Protein AF-A0A820I3C4-F1 (afdb_monomer)

Foldseek 3Di:
DPDDDDDDDPDPDPVSVVVVVLVPQDDFAEADPVNVVVLLVCLQPDDPRAKEKEWEAEPVPPPVPSQLSCQCVL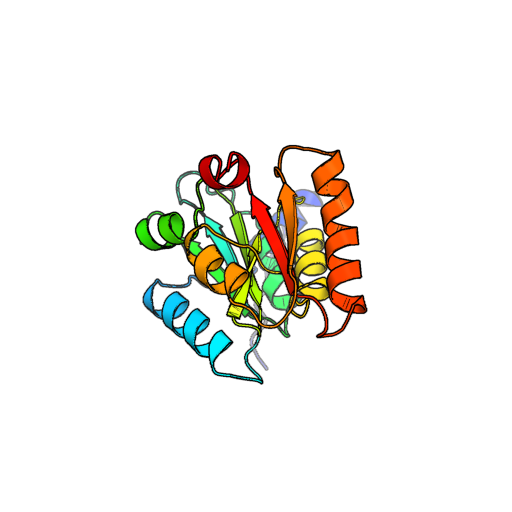CVSHHYHYYHCVVPVVVCVVVLPPDPRWIWIQASNSAIDTDLDDPGSVVVSVCCVLQSPFLEHEDDPVCVVVQVVDPAHEDEAEDASPDVVSVVCVVVLSVCSRPVPPRYGYYYYHCVRHVVVVVD

Secondary structure (DSSP, 8-state):
-PPPPP-------HHHHHHHHHHHSPPPEEPPHHHHHHHHHHHHH-TTPPPEEEEEE-GGG----GGGGGHHHH-TTSEEEEEETTT-HHHHHHTT--SSSEEEEE-TTS-EEEE-S---HHHHHHHHHHHTT---EE--GGGHHHHHH-SS-EEEEEE-TT-HHHHHHHHHHHHHHHHSGGGSEEEEEETTT-HHHHH-

Organism: NCBI:txid433720

InterPro domains:
  IPR013766 Thioredoxin domain [PF00085] (139-200)
  IPR013766 Thioredoxin domain [PS51352] (94-200)
  IPR017937 Thioredoxin, conserved site [PS00194] (155-173)
  IPR036249 Thioredoxin-like superfamily [SSF52833] (50-143)
  IPR036249 Thioredoxin-like superfamily [SSF52833] (134-200)
  IPR052460 Endoplasmic reticulum disulfide reductase [PTHR44340] (5-200)

Mean predicted aligned error: 5.5 Å

Structure (mmCIF, N/CA/C/O backbone):
data_AF-A0A820I3C4-F1
#
_entry.id   AF-A0A820I3C4-F1
#
loop_
_atom_site.group_PDB
_atom_site.id
_atom_site.type_symbol
_atom_site.label_atom_id
_atom_site.label_alt_id
_atom_site.label_comp_id
_atom_site.label_asym_id
_atom_site.label_entity_id
_atom_site.label_seq_id
_atom_site.pdbx_PDB_ins_code
_atom_site.Cartn_x
_atom_site.Cartn_y
_atom_site.Cartn_z
_atom_site.occupancy
_atom_site.B_iso_or_equiv
_atom_site.auth_seq_id
_atom_site.auth_comp_id
_atom_site.auth_asym_id
_atom_site.auth_atom_id
_atom_site.pdbx_PDB_model_num
ATOM 1 N N . PHE A 1 1 ? -20.992 -21.134 27.762 1.00 41.69 1 PHE A N 1
ATOM 2 C CA . PHE A 1 1 ? -21.556 -19.967 27.056 1.00 41.69 1 PHE A CA 1
ATOM 3 C C . PHE A 1 1 ? -20.740 -18.746 27.445 1.00 41.69 1 PHE A C 1
ATOM 5 O O . PHE A 1 1 ? -20.603 -18.534 28.647 1.00 41.69 1 PHE A O 1
ATOM 12 N N . PRO A 1 2 ? -20.133 -17.995 26.510 1.00 50.62 2 PRO A N 1
ATOM 13 C CA . PRO A 1 2 ? -19.520 -16.726 26.884 1.00 50.62 2 PRO A CA 1
ATOM 14 C C . PRO A 1 2 ? -20.626 -15.797 27.402 1.00 50.62 2 PRO A C 1
ATOM 16 O O . PRO A 1 2 ? -21.725 -15.783 26.845 1.00 50.62 2 PRO A O 1
ATOM 19 N N . ARG A 1 3 ? -20.369 -15.091 28.510 1.00 49.06 3 ARG A N 1
ATOM 20 C CA . ARG A 1 3 ? -21.279 -14.059 29.026 1.00 49.06 3 ARG A CA 1
ATOM 21 C C . ARG A 1 3 ? -21.390 -12.982 27.948 1.00 49.06 3 ARG A C 1
ATOM 23 O O . ARG A 1 3 ? -20.375 -12.419 27.559 1.00 49.06 3 ARG A O 1
ATOM 30 N N . GLY A 1 4 ? -22.591 -12.775 27.418 1.00 57.91 4 GLY A N 1
ATOM 31 C CA . GLY A 1 4 ? -22.850 -11.667 26.509 1.00 57.91 4 GLY A CA 1
ATOM 32 C C . GLY A 1 4 ? -22.934 -10.384 27.319 1.00 57.91 4 GLY A C 1
ATOM 33 O O . GLY A 1 4 ? -23.779 -10.285 28.208 1.00 57.91 4 GLY A O 1
ATOM 34 N N . ASP A 1 5 ? -22.060 -9.428 27.029 1.00 70.88 5 ASP A N 1
ATOM 35 C CA . ASP A 1 5 ? -22.156 -8.092 27.604 1.00 70.88 5 ASP A CA 1
ATOM 36 C C . ASP A 1 5 ? -23.342 -7.358 26.963 1.00 70.88 5 ASP A C 1
ATOM 38 O O . ASP A 1 5 ? -23.480 -7.302 25.739 1.00 70.88 5 ASP A O 1
ATOM 42 N N . SER A 1 6 ? -24.240 -6.826 27.793 1.00 71.69 6 SER A N 1
ATOM 43 C CA . SER A 1 6 ? -25.381 -6.031 27.339 1.00 71.69 6 SER A CA 1
ATOM 44 C C . SER A 1 6 ? -25.027 -4.549 27.366 1.00 71.69 6 SER A C 1
ATOM 46 O O . SER A 1 6 ? -24.688 -4.018 28.424 1.00 71.69 6 SER A O 1
ATOM 48 N N . TYR A 1 7 ? -25.175 -3.870 26.232 1.00 77.19 7 TYR A N 1
ATOM 49 C CA . TYR A 1 7 ? -24.976 -2.426 26.124 1.00 77.19 7 TYR A CA 1
ATOM 50 C C . TYR A 1 7 ? -26.314 -1.732 25.867 1.00 77.19 7 TYR A C 1
ATOM 52 O O . TYR A 1 7 ? -27.067 -2.131 24.980 1.00 77.19 7 TYR A O 1
ATOM 60 N N . SER A 1 8 ? -26.616 -0.701 26.657 1.00 77.38 8 SER A N 1
ATOM 61 C CA . SER A 1 8 ? -27.820 0.115 26.484 1.00 77.38 8 SER A CA 1
ATOM 62 C C . SER A 1 8 ? -27.521 1.287 25.555 1.00 77.38 8 SER A C 1
ATOM 64 O O . SER A 1 8 ? -26.614 2.073 25.828 1.00 77.38 8 SER A O 1
ATOM 66 N N . ILE A 1 9 ? -28.280 1.401 24.465 1.00 78.94 9 ILE A N 1
ATOM 67 C CA . ILE A 1 9 ? -28.200 2.511 23.514 1.00 78.94 9 ILE A CA 1
ATOM 68 C C . ILE A 1 9 ? -29.363 3.454 23.818 1.00 78.94 9 ILE A C 1
ATOM 70 O O . ILE A 1 9 ? -30.526 3.090 23.667 1.00 78.94 9 ILE A O 1
ATOM 74 N N . THR A 1 10 ? -29.051 4.661 24.279 1.00 82.38 10 THR A N 1
ATOM 75 C CA . THR A 1 10 ? -30.046 5.630 24.779 1.00 82.38 10 THR A CA 1
ATOM 76 C C . THR A 1 10 ? -30.526 6.625 23.723 1.00 82.38 10 THR A C 1
ATOM 78 O O . THR A 1 10 ? -31.415 7.430 23.991 1.00 82.38 10 THR A O 1
ATOM 81 N N . THR A 1 11 ? -29.948 6.581 22.524 1.00 84.50 11 THR A N 1
ATOM 82 C CA . THR A 1 11 ? -30.236 7.501 21.420 1.00 84.50 11 THR A CA 1
ATOM 83 C C . THR A 1 11 ? -31.036 6.821 20.313 1.00 84.50 11 THR A C 1
ATOM 85 O O . THR A 1 11 ? -30.847 5.642 20.023 1.00 84.50 11 THR A O 1
ATOM 88 N N . LEU A 1 12 ? -31.913 7.590 19.665 1.00 86.19 12 LEU A N 1
ATOM 89 C CA . LEU A 1 12 ? -32.655 7.184 18.466 1.00 86.19 12 LEU A CA 1
ATOM 90 C C . LEU A 1 12 ? -31.994 7.698 17.174 1.00 86.19 12 LEU A C 1
ATOM 92 O O . LEU A 1 12 ? -32.470 7.417 16.074 1.00 86.19 12 LEU A O 1
ATOM 96 N N . ASN A 1 13 ? -30.903 8.463 17.285 1.00 92.12 13 ASN A N 1
ATOM 97 C CA . ASN A 1 13 ? -30.178 8.983 16.134 1.00 92.12 13 ASN A CA 1
ATOM 98 C C . ASN A 1 13 ? -29.283 7.894 15.538 1.00 92.12 13 ASN A C 1
ATOM 100 O O . ASN A 1 13 ? -28.300 7.483 16.150 1.00 92.12 13 ASN A O 1
ATOM 104 N N . LEU A 1 14 ? -29.568 7.486 14.300 1.00 87.19 14 LEU A N 1
ATOM 105 C CA . LEU A 1 14 ? -28.831 6.429 13.606 1.00 87.19 14 LEU A CA 1
ATOM 106 C C . LEU A 1 14 ? -27.306 6.637 13.601 1.00 87.19 14 LEU A C 1
ATOM 108 O O . LEU A 1 14 ? -26.564 5.675 13.787 1.00 87.19 14 LEU A O 1
ATOM 112 N N . LYS A 1 15 ? -26.820 7.872 13.414 1.00 87.06 15 LYS A N 1
ATOM 113 C CA . LYS A 1 15 ? -25.373 8.150 13.411 1.00 87.06 15 LYS A CA 1
ATOM 114 C C . LYS A 1 15 ? -24.761 7.925 14.789 1.00 87.06 15 LYS A C 1
ATOM 116 O O . LYS A 1 15 ? -23.678 7.362 14.888 1.00 87.06 15 LYS A O 1
ATOM 121 N N . GLU A 1 16 ? -25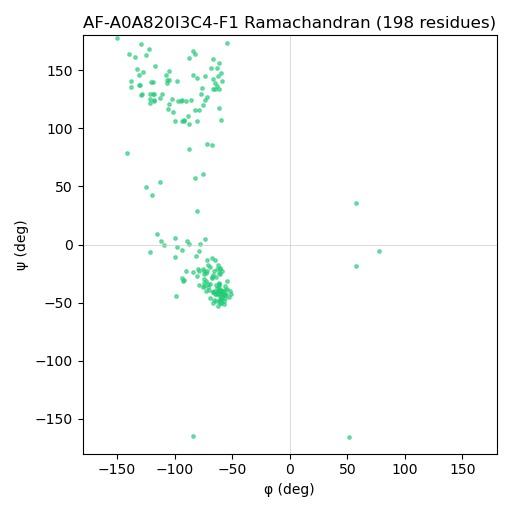.454 8.334 15.843 1.00 86.69 16 GLU A N 1
ATOM 122 C CA . GLU A 1 16 ? -24.983 8.153 17.216 1.00 86.69 16 GLU A CA 1
ATOM 123 C C . GLU A 1 16 ? -25.025 6.680 17.630 1.00 86.69 16 GLU A C 1
ATOM 125 O O . GLU A 1 16 ? -24.075 6.205 18.246 1.00 86.69 16 GLU A O 1
ATOM 130 N N . ILE A 1 17 ? -26.062 5.940 17.218 1.00 87.56 17 ILE A N 1
ATOM 131 C CA . ILE A 1 17 ? -26.155 4.483 17.402 1.00 87.56 17 ILE A CA 1
ATOM 132 C C . ILE A 1 17 ? -24.941 3.799 16.764 1.00 87.56 17 ILE A C 1
ATOM 134 O O . ILE A 1 17 ? -24.254 3.018 17.420 1.00 87.56 17 ILE A O 1
ATOM 138 N N . VAL A 1 18 ? -24.643 4.113 15.498 1.00 87.69 18 VAL A N 1
ATOM 139 C CA . VAL A 1 18 ? -23.497 3.534 14.783 1.00 87.69 18 VAL A CA 1
ATOM 140 C C . VAL A 1 18 ? -22.186 3.880 15.487 1.00 87.69 18 VAL A C 1
ATOM 142 O O . VAL A 1 18 ? -21.381 2.986 15.732 1.00 87.69 18 VAL A O 1
ATOM 145 N N . THR A 1 19 ? -21.979 5.139 15.873 1.00 86.88 19 THR A N 1
ATOM 146 C CA . THR A 1 19 ? -20.783 5.567 16.615 1.00 86.88 19 THR A CA 1
ATOM 147 C C . THR A 1 19 ? -20.630 4.814 17.936 1.00 86.88 19 THR A C 1
ATOM 149 O O . THR A 1 19 ? -19.539 4.328 18.233 1.00 86.88 19 THR A O 1
ATOM 152 N N . GLN A 1 20 ? -21.710 4.657 18.710 1.00 86.94 20 GLN A N 1
ATOM 153 C CA . GLN A 1 20 ? -21.686 3.895 19.960 1.00 86.94 20 GLN A CA 1
ATOM 154 C C . GLN A 1 20 ? -21.314 2.435 19.701 1.00 86.94 20 GLN A C 1
ATOM 156 O O . GLN A 1 20 ? -20.380 1.941 20.324 1.00 86.94 20 GLN A O 1
ATOM 161 N N . ILE A 1 21 ? -21.950 1.772 18.732 1.00 88.56 21 ILE A N 1
ATOM 162 C CA . ILE A 1 21 ? -21.647 0.374 18.390 1.00 88.56 21 ILE A CA 1
ATOM 163 C C . ILE A 1 21 ? -20.185 0.213 17.965 1.00 88.56 21 ILE A C 1
ATOM 165 O O . ILE A 1 21 ? -19.493 -0.676 18.455 1.00 88.56 21 ILE A O 1
ATOM 169 N N . LEU A 1 22 ? -19.685 1.077 17.081 1.00 87.44 22 LEU A N 1
ATOM 170 C CA . LEU A 1 22 ? -18.301 0.979 16.614 1.00 87.44 22 LEU A CA 1
ATOM 171 C C . LEU A 1 22 ? -17.288 1.282 17.721 1.00 87.44 22 LEU A C 1
ATOM 173 O O . LEU A 1 22 ? -16.196 0.717 17.720 1.00 87.44 22 LEU A O 1
ATOM 177 N N . SER A 1 23 ? -17.651 2.113 18.699 1.00 87.94 23 SER A N 1
ATOM 178 C CA . SER A 1 23 ? -16.803 2.371 19.866 1.00 87.94 23 SER A CA 1
ATOM 179 C C . SER A 1 23 ? -16.614 1.146 20.769 1.00 87.94 23 SER A C 1
ATOM 181 O O . SER A 1 23 ? -15.594 1.072 21.458 1.00 87.94 23 SER A O 1
ATOM 183 N N . LEU A 1 24 ? -17.542 0.179 20.719 1.00 89.25 24 LEU A N 1
ATOM 184 C CA . LEU A 1 24 ? -17.461 -1.091 21.451 1.00 89.25 24 LEU A CA 1
ATOM 185 C C . LEU A 1 24 ? -16.528 -2.104 20.785 1.00 89.25 24 LEU A C 1
ATOM 187 O O . LEU A 1 24 ? -16.036 -3.012 21.450 1.00 89.25 24 LEU A O 1
ATOM 191 N N . LEU A 1 25 ? -16.279 -1.968 19.479 1.00 88.31 25 LEU A N 1
ATOM 192 C CA . LEU A 1 25 ? -15.315 -2.823 18.797 1.00 88.31 25 LEU A CA 1
ATOM 193 C C . LEU A 1 25 ? -13.904 -2.533 19.326 1.00 88.31 25 LEU A C 1
ATOM 195 O O . LEU A 1 25 ? -13.582 -1.362 19.568 1.00 88.31 25 LEU A O 1
ATOM 199 N N . PRO A 1 26 ? -13.045 -3.557 19.477 1.00 89.69 26 PRO A N 1
ATOM 200 C CA . PRO A 1 26 ? -11.654 -3.334 19.840 1.00 89.69 26 PRO A CA 1
ATOM 201 C C . PRO A 1 26 ? -10.969 -2.454 18.789 1.00 89.69 26 PRO A C 1
ATOM 203 O O . PRO A 1 26 ? -11.300 -2.498 17.601 1.00 89.69 26 PRO A O 1
ATOM 206 N N . ASP A 1 27 ? -10.011 -1.637 19.228 1.00 88.75 27 ASP A N 1
ATOM 207 C CA . ASP A 1 27 ? -9.136 -0.940 18.286 1.00 88.75 27 ASP A CA 1
ATOM 208 C C . ASP A 1 27 ? -8.243 -1.956 17.558 1.00 88.75 27 ASP A C 1
ATOM 210 O O . ASP A 1 27 ? -8.038 -3.086 18.016 1.00 88.75 27 ASP A O 1
ATOM 214 N N . LEU A 1 28 ? -7.707 -1.549 16.414 1.00 90.62 28 LEU A N 1
ATOM 215 C CA . LEU A 1 28 ? -6.740 -2.354 15.683 1.00 90.62 28 LEU A CA 1
ATOM 216 C C . LEU A 1 28 ? -5.482 -2.555 16.540 1.00 90.62 28 LEU A C 1
ATOM 218 O O . LEU A 1 28 ? -5.052 -1.655 17.266 1.00 90.62 28 LEU A O 1
ATOM 222 N N . SER A 1 29 ? -4.870 -3.729 16.418 1.00 92.12 29 SER A N 1
ATOM 223 C CA . SER A 1 29 ? -3.679 -4.084 17.186 1.00 92.12 29 SER A CA 1
ATOM 224 C C . SER A 1 29 ? -2.512 -3.143 16.874 1.00 92.12 29 SER A C 1
ATOM 226 O O . SER A 1 29 ? -2.219 -2.844 15.714 1.00 92.12 29 SER A O 1
ATOM 228 N N . LEU A 1 30 ? -1.832 -2.673 17.922 1.00 93.88 30 LEU A N 1
ATOM 229 C CA . LEU A 1 30 ? -0.624 -1.872 17.767 1.00 93.88 30 LEU A CA 1
ATOM 230 C C . LEU A 1 30 ? 0.557 -2.788 17.420 1.00 93.88 30 LEU A C 1
ATOM 232 O O . LEU A 1 30 ? 0.806 -3.789 18.095 1.00 93.88 30 LEU A O 1
ATOM 236 N N . VAL A 1 31 ? 1.281 -2.439 16.365 1.00 95.12 31 VAL A N 1
ATOM 237 C CA . VAL A 1 31 ? 2.454 -3.157 15.870 1.00 95.12 31 VAL A CA 1
ATOM 238 C C . VAL A 1 31 ? 3.698 -2.393 16.308 1.00 95.12 31 VAL A C 1
ATOM 240 O O . VAL A 1 31 ? 3.824 -1.202 16.039 1.00 95.12 31 VAL A O 1
ATOM 243 N N . THR A 1 32 ? 4.615 -3.077 16.989 1.00 95.06 32 THR A N 1
ATOM 244 C CA . THR A 1 32 ? 5.919 -2.522 17.372 1.00 95.06 32 THR A CA 1
ATOM 245 C C . THR A 1 32 ? 6.914 -2.624 16.218 1.00 95.06 32 THR A C 1
ATOM 247 O O . THR A 1 32 ? 6.716 -3.392 15.277 1.00 95.06 32 THR A O 1
ATOM 250 N N . GLU A 1 33 ? 8.019 -1.885 16.295 1.00 94.12 33 GLU A N 1
ATOM 251 C CA . GLU A 1 33 ? 9.094 -1.949 15.298 1.00 94.12 33 GLU A CA 1
ATOM 252 C C . GLU A 1 33 ? 9.668 -3.363 15.122 1.00 94.12 33 GLU A C 1
ATOM 254 O O . GLU A 1 33 ? 9.738 -3.855 13.997 1.00 94.12 33 GLU A O 1
ATOM 259 N N . ASP A 1 34 ? 9.996 -4.050 16.220 1.00 93.31 34 ASP A N 1
ATOM 260 C CA . ASP A 1 34 ? 10.491 -5.435 16.186 1.00 93.31 34 ASP A CA 1
ATOM 261 C C . ASP A 1 34 ? 9.482 -6.381 15.513 1.00 93.31 34 ASP A C 1
ATOM 263 O O . ASP A 1 34 ? 9.844 -7.202 14.666 1.00 93.31 34 ASP A O 1
ATOM 267 N N . HIS A 1 35 ? 8.191 -6.225 15.822 1.00 93.00 35 HIS A N 1
ATOM 268 C CA . HIS A 1 35 ? 7.153 -7.034 15.195 1.00 93.00 35 HIS A CA 1
ATOM 269 C C . HIS A 1 35 ? 7.028 -6.726 13.697 1.00 93.00 35 HIS A C 1
ATOM 271 O O . HIS A 1 35 ? 6.920 -7.651 12.892 1.00 93.00 35 HIS A O 1
ATOM 277 N N . LEU A 1 36 ? 7.109 -5.454 13.299 1.00 92.12 36 LEU A N 1
ATOM 278 C CA . LEU A 1 36 ? 7.074 -5.057 11.894 1.00 92.12 36 LEU A CA 1
ATOM 279 C C . LEU A 1 36 ? 8.269 -5.616 11.108 1.00 92.12 36 LEU A C 1
ATOM 281 O O . LEU A 1 36 ? 8.099 -6.086 9.983 1.00 92.12 36 LEU A O 1
ATOM 285 N N . GLN A 1 37 ? 9.469 -5.601 11.686 1.00 90.06 37 GLN A N 1
ATOM 286 C CA . GLN A 1 37 ? 10.657 -6.185 11.060 1.00 90.06 37 GLN A CA 1
ATOM 287 C C . GLN A 1 37 ? 10.505 -7.701 10.887 1.00 90.06 37 GLN A C 1
ATOM 289 O O . GLN A 1 37 ? 10.687 -8.217 9.781 1.00 90.06 37 GLN A O 1
ATOM 294 N N . LYS A 1 38 ? 10.084 -8.412 11.942 1.00 89.38 38 LYS A N 1
ATOM 295 C CA . LYS A 1 38 ? 9.809 -9.860 11.891 1.00 89.38 38 LYS A CA 1
ATOM 296 C C . LYS A 1 38 ? 8.766 -10.207 10.835 1.00 89.38 38 LYS A C 1
ATOM 298 O O . LYS A 1 38 ? 8.956 -11.147 10.070 1.00 89.38 38 LYS A O 1
ATOM 303 N N . LEU A 1 39 ? 7.700 -9.419 10.753 1.00 88.38 39 LEU A N 1
ATOM 304 C CA . LEU A 1 39 ? 6.649 -9.544 9.750 1.00 88.38 39 LEU A CA 1
ATOM 305 C C . LEU A 1 39 ? 7.209 -9.394 8.334 1.00 88.38 39 LEU A C 1
ATOM 307 O O . LEU A 1 39 ? 6.957 -10.249 7.485 1.00 88.38 39 LEU A O 1
ATOM 311 N N . ARG A 1 40 ? 7.989 -8.338 8.068 1.00 86.50 40 ARG A N 1
ATOM 312 C CA . ARG A 1 40 ? 8.584 -8.101 6.742 1.00 86.50 40 ARG A CA 1
ATOM 313 C C . ARG A 1 40 ? 9.522 -9.234 6.330 1.00 86.50 40 ARG A C 1
ATOM 315 O O . ARG A 1 40 ? 9.508 -9.618 5.164 1.00 86.50 40 ARG A O 1
ATOM 322 N N . ASN A 1 41 ? 10.296 -9.779 7.265 1.00 86.12 41 ASN A N 1
ATOM 323 C CA . ASN A 1 41 ? 11.179 -10.918 7.005 1.00 86.12 41 ASN A CA 1
ATOM 324 C C . ASN A 1 41 ? 10.372 -12.197 6.747 1.00 86.12 41 ASN A C 1
ATOM 326 O O . ASN A 1 41 ? 10.581 -12.867 5.738 1.00 86.12 41 ASN A O 1
ATOM 330 N N . HIS A 1 42 ? 9.366 -12.474 7.580 1.00 86.81 42 HIS A N 1
ATOM 331 C CA . HIS A 1 42 ? 8.500 -13.640 7.419 1.00 86.81 42 HIS A CA 1
ATOM 332 C C . HIS A 1 42 ? 7.756 -13.638 6.075 1.00 86.81 42 HIS A C 1
ATOM 334 O O . HIS A 1 42 ? 7.668 -14.679 5.427 1.00 86.81 42 HIS A O 1
ATOM 340 N N . LEU A 1 43 ? 7.283 -12.474 5.611 1.00 85.06 43 LEU A N 1
ATOM 341 C CA . LEU A 1 43 ? 6.653 -12.344 4.293 1.00 85.06 43 LEU A CA 1
ATOM 342 C C . LEU A 1 43 ? 7.613 -12.641 3.133 1.00 85.06 43 LEU A C 1
ATOM 344 O O . LEU A 1 43 ? 7.154 -13.056 2.077 1.00 85.06 43 LEU A O 1
ATOM 348 N N . LYS A 1 44 ? 8.924 -12.433 3.292 1.00 82.06 44 LYS A N 1
ATOM 349 C CA . LYS A 1 44 ? 9.911 -12.751 2.247 1.00 82.06 44 LYS A CA 1
ATOM 350 C C . LYS A 1 44 ? 10.247 -14.240 2.195 1.00 82.06 44 LYS A C 1
ATOM 352 O O . LYS A 1 44 ? 10.499 -14.767 1.118 1.00 82.06 44 LYS A O 1
ATOM 357 N N . GLU A 1 45 ? 10.268 -14.901 3.346 1.00 83.88 45 GLU A N 1
ATOM 358 C CA . GLU A 1 45 ? 10.754 -16.281 3.476 1.00 83.88 45 GLU A CA 1
ATOM 359 C C . GLU A 1 45 ? 9.640 -17.322 3.354 1.00 83.88 45 GLU A C 1
ATOM 361 O O . GLU A 1 45 ? 9.865 -18.446 2.906 1.00 83.88 45 GLU A O 1
ATOM 366 N N . SER A 1 46 ? 8.420 -16.957 3.741 1.00 81.25 46 SER A N 1
ATOM 367 C CA . SER A 1 46 ? 7.323 -17.899 3.863 1.00 81.25 46 SER A CA 1
ATOM 368 C C . SER A 1 46 ? 6.320 -17.732 2.721 1.00 81.25 46 SER A C 1
ATOM 370 O O . SER A 1 46 ? 5.533 -16.785 2.646 1.00 81.25 46 SER A O 1
ATOM 372 N N . LEU A 1 47 ? 6.200 -18.792 1.916 1.00 73.06 47 LEU A N 1
ATOM 373 C CA . LEU A 1 47 ? 4.922 -19.185 1.302 1.00 73.06 47 LEU A CA 1
ATOM 374 C C . LEU A 1 47 ? 3.885 -19.342 2.452 1.00 73.06 47 LEU A C 1
ATOM 376 O O . LEU A 1 47 ? 4.266 -19.222 3.581 1.00 73.06 47 LEU A O 1
ATOM 380 N N . VAL A 1 48 ? 2.585 -19.564 2.345 1.00 82.31 48 VAL A N 1
ATOM 381 C CA . VAL A 1 48 ? 1.662 -19.549 3.529 1.00 82.31 48 VAL A CA 1
ATOM 382 C C . VAL A 1 48 ? 1.573 -18.276 4.417 1.00 82.31 48 VAL A C 1
ATOM 384 O O . VAL A 1 48 ? 0.551 -18.136 5.088 1.00 82.31 48 VAL A O 1
ATOM 387 N N . ALA A 1 49 ? 2.512 -17.318 4.416 1.00 87.56 49 ALA A N 1
ATOM 388 C CA . ALA A 1 49 ? 2.377 -16.096 5.215 1.00 87.56 49 ALA A CA 1
ATOM 389 C C . ALA A 1 49 ? 1.190 -15.247 4.739 1.00 87.56 49 ALA A C 1
ATOM 391 O O . ALA A 1 49 ?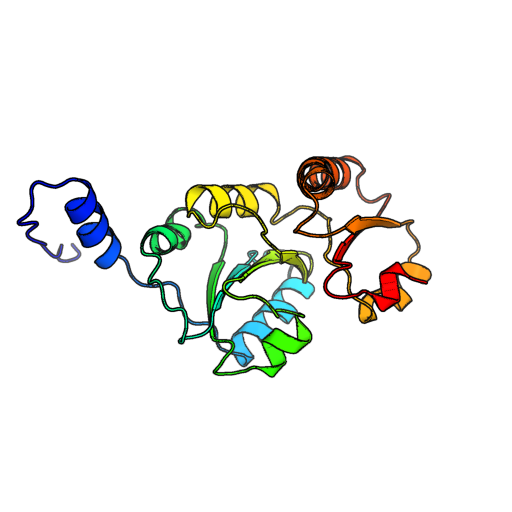 1.008 -15.005 3.539 1.00 87.56 49 ALA A O 1
ATOM 392 N N . LYS A 1 50 ? 0.382 -14.783 5.697 1.00 92.38 50 LYS A N 1
ATOM 393 C CA . LYS A 1 50 ? -0.757 -13.898 5.435 1.00 92.38 50 LYS A CA 1
ATOM 394 C C . LYS A 1 50 ? -0.270 -12.466 5.165 1.00 92.38 50 LYS A C 1
ATOM 396 O O . LYS A 1 50 ? 0.556 -11.971 5.934 1.00 92.38 50 LYS A O 1
ATOM 401 N N . PRO A 1 51 ? -0.789 -11.778 4.131 1.00 95.50 51 PRO A N 1
ATOM 402 C CA . PRO A 1 51 ? -0.506 -10.362 3.905 1.00 95.50 51 PRO A CA 1
ATOM 403 C C . PRO A 1 51 ? -0.987 -9.493 5.073 1.00 95.50 51 PRO A C 1
ATOM 405 O O . PRO A 1 51 ? -1.903 -9.871 5.809 1.00 95.50 51 PRO A O 1
ATOM 408 N N . TRP A 1 52 ? -0.383 -8.317 5.218 1.00 96.69 52 TRP A N 1
ATOM 409 C CA . TRP A 1 52 ? -0.672 -7.378 6.297 1.00 96.69 52 TRP A CA 1
ATOM 410 C C . TRP A 1 52 ? -1.121 -6.029 5.756 1.00 96.69 52 TRP A C 1
ATOM 412 O O . TRP A 1 52 ? -0.429 -5.420 4.945 1.00 96.69 52 TRP A O 1
ATOM 422 N N . LEU A 1 53 ? -2.242 -5.528 6.260 1.00 97.81 53 LEU A N 1
ATOM 423 C CA . LEU A 1 53 ? -2.607 -4.124 6.148 1.00 97.81 53 LEU A CA 1
ATOM 424 C C . LEU A 1 53 ? -2.149 -3.399 7.414 1.00 97.81 53 LEU A C 1
ATOM 426 O O . LEU A 1 53 ? -2.561 -3.762 8.517 1.00 97.81 53 LEU A O 1
ATOM 430 N N . ILE A 1 54 ? -1.336 -2.357 7.255 1.00 97.25 54 ILE A N 1
ATOM 431 C CA . ILE A 1 54 ? -0.889 -1.526 8.374 1.00 97.25 54 ILE A CA 1
ATOM 432 C C . ILE A 1 54 ? -1.310 -0.082 8.148 1.00 97.25 54 ILE A C 1
ATOM 434 O O . ILE A 1 54 ? -0.998 0.522 7.122 1.00 97.25 54 ILE A O 1
ATOM 438 N N . HIS A 1 55 ? -2.016 0.456 9.136 1.00 96.00 55 HIS A N 1
ATOM 439 C CA . HIS A 1 55 ? -2.373 1.863 9.231 1.00 96.00 55 HIS A CA 1
ATOM 440 C C . HIS A 1 55 ? -1.299 2.613 10.031 1.00 96.00 55 HIS A C 1
ATOM 442 O O . HIS A 1 55 ? -1.194 2.465 11.250 1.00 96.00 55 HIS A O 1
ATOM 448 N N . PHE A 1 56 ? -0.490 3.401 9.334 1.00 95.31 56 PHE A N 1
ATOM 449 C CA . PHE A 1 56 ? 0.528 4.276 9.904 1.00 95.31 56 PHE A CA 1
ATOM 450 C C . PHE A 1 56 ? -0.100 5.612 10.288 1.00 95.31 56 PHE A C 1
ATOM 452 O O . PHE A 1 56 ? -0.711 6.279 9.448 1.00 95.31 56 PHE A O 1
ATOM 459 N N . PHE A 1 57 ? 0.050 5.999 11.549 1.00 92.50 57 PHE A N 1
ATOM 460 C CA . PHE A 1 57 ? -0.564 7.198 12.109 1.00 92.50 57 PHE A CA 1
ATOM 461 C C . PHE A 1 57 ? 0.403 7.935 13.040 1.00 92.50 57 PHE A C 1
ATOM 463 O O . PHE A 1 57 ? 1.385 7.361 13.506 1.00 92.50 57 PHE A O 1
ATOM 470 N N . ASP A 1 58 ? 0.064 9.190 13.337 1.00 89.94 58 ASP A N 1
ATOM 471 C CA . ASP A 1 58 ? 0.706 9.999 14.373 1.00 89.94 58 ASP A CA 1
ATOM 472 C C . ASP A 1 58 ? -0.373 10.359 15.406 1.00 89.94 58 ASP A C 1
ATOM 474 O O . ASP A 1 58 ? -1.509 10.682 15.042 1.00 89.94 58 ASP A O 1
ATOM 478 N N . GLN A 1 59 ? -0.044 10.329 16.700 1.00 76.62 59 GLN A N 1
ATOM 479 C CA . GLN A 1 59 ? -1.018 10.591 17.775 1.00 76.62 59 GLN A CA 1
ATOM 480 C C . GLN A 1 59 ? -1.629 12.007 17.738 1.00 76.62 59 GLN A C 1
ATOM 482 O O . GLN A 1 59 ? -2.681 12.244 18.328 1.00 76.62 59 GLN A O 1
ATOM 487 N N . THR A 1 60 ? -0.999 12.943 17.025 1.00 71.69 60 THR A N 1
ATOM 488 C CA . THR A 1 60 ? -1.447 14.337 16.885 1.00 71.69 60 THR A CA 1
ATOM 489 C C . THR A 1 60 ? -2.684 14.495 16.005 1.00 71.69 60 THR A C 1
ATOM 491 O O . THR A 1 60 ? -3.406 15.476 16.156 1.00 71.69 60 THR A O 1
ATOM 494 N N . ASN A 1 61 ? -2.956 13.533 15.116 1.00 59.09 61 ASN A N 1
ATOM 495 C CA . ASN A 1 61 ? -4.062 13.577 14.156 1.00 59.09 61 ASN A CA 1
ATOM 496 C C . ASN A 1 61 ? -5.032 12.403 14.377 1.00 59.09 61 ASN A C 1
ATOM 498 O O . ASN A 1 61 ? -5.459 11.723 13.447 1.00 59.09 61 ASN A O 1
ATOM 502 N N . SER A 1 62 ? -5.320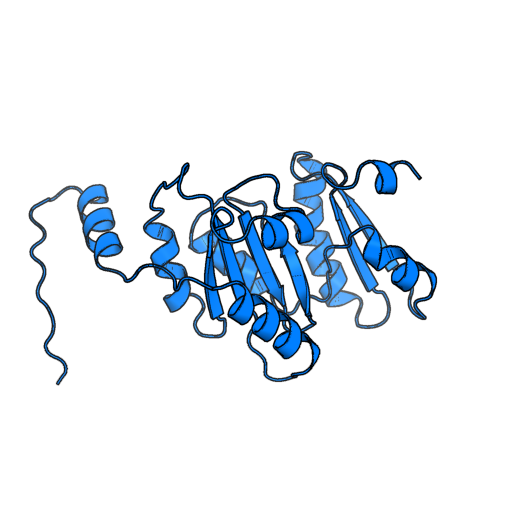 12.131 15.655 1.00 52.97 62 SER A N 1
ATOM 503 C CA . SER A 1 62 ? -6.164 11.034 16.129 1.00 52.97 62 SER A CA 1
ATOM 504 C C . SER A 1 62 ? -7.655 11.315 15.899 1.00 52.97 62 SER A C 1
ATOM 506 O O . SER A 1 62 ? -8.452 11.291 1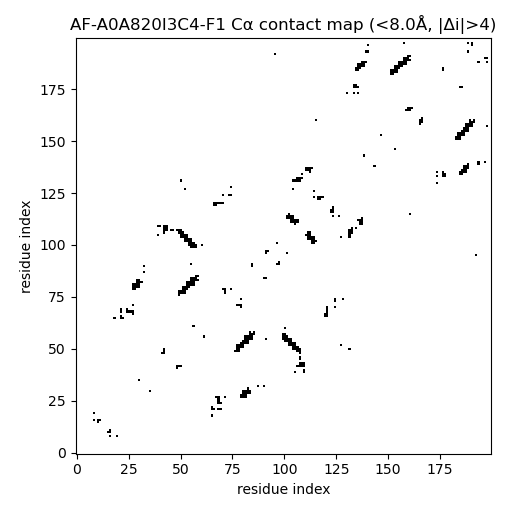6.845 1.00 52.97 62 SER A O 1
ATOM 508 N N . GLU A 1 63 ? -8.083 11.499 14.651 1.00 58.66 63 GLU A N 1
ATOM 509 C CA . GLU A 1 63 ? -9.438 11.057 14.333 1.00 58.66 63 GLU A CA 1
ATOM 510 C C . GLU A 1 63 ? -9.473 9.552 14.614 1.00 58.66 63 GLU A C 1
ATOM 512 O O . GLU A 1 63 ? -8.826 8.741 13.950 1.00 58.66 63 GLU A O 1
ATOM 517 N N . LYS A 1 64 ? -10.156 9.176 15.702 1.00 64.31 64 LYS A N 1
ATOM 518 C CA . LYS A 1 64 ? -10.478 7.780 15.984 1.00 64.31 64 LYS A CA 1
ATOM 519 C C . LYS A 1 64 ? -11.474 7.368 14.918 1.00 64.31 64 LYS A C 1
ATOM 521 O O . LYS A 1 64 ? -12.678 7.480 15.133 1.00 64.31 64 LYS A O 1
ATOM 526 N N . ASP A 1 65 ? -10.973 6.945 13.768 1.00 76.25 65 ASP A N 1
ATOM 527 C CA . ASP A 1 65 ? -11.820 6.449 12.702 1.00 76.25 65 ASP A CA 1
ATOM 528 C C . ASP A 1 65 ? -12.371 5.081 13.122 1.00 76.25 65 ASP A C 1
ATOM 530 O O . ASP A 1 65 ? -11.788 4.016 12.901 1.00 76.25 65 ASP A O 1
ATOM 534 N N . LEU A 1 66 ? -13.487 5.146 13.848 1.00 88.81 66 LEU A N 1
ATOM 535 C CA . LEU A 1 66 ? -14.208 4.003 14.384 1.00 88.81 66 LEU A CA 1
ATOM 536 C C . LEU A 1 66 ? -14.656 3.053 13.266 1.00 88.81 66 LEU A C 1
ATOM 538 O O . LEU A 1 66 ? -14.853 1.867 13.529 1.00 88.81 66 LEU A O 1
ATOM 542 N N . ASP A 1 67 ? -14.787 3.540 12.027 1.00 91.31 67 ASP A N 1
ATOM 543 C CA . ASP A 1 67 ? -15.118 2.708 10.874 1.00 91.31 67 ASP A CA 1
ATOM 544 C C . ASP A 1 67 ? -14.018 1.673 10.602 1.00 91.31 67 ASP A C 1
ATOM 546 O O . ASP A 1 67 ? -14.317 0.508 10.333 1.00 91.31 67 ASP A O 1
ATOM 550 N N . LEU A 1 68 ? -12.745 2.044 10.782 1.00 92.69 68 LEU A N 1
ATOM 551 C CA . LEU A 1 68 ? -11.599 1.154 10.555 1.00 92.69 68 LEU A CA 1
ATOM 552 C C . LEU A 1 68 ? -11.577 -0.055 11.492 1.00 92.69 68 LEU A C 1
ATOM 554 O O . LEU A 1 68 ? -10.985 -1.077 11.147 1.00 92.69 68 LEU A O 1
ATOM 558 N N . ARG A 1 69 ? -12.260 0.000 12.642 1.00 93.19 69 ARG A N 1
ATOM 559 C CA . ARG A 1 69 ? -12.373 -1.141 13.570 1.00 93.19 69 ARG A CA 1
ATOM 560 C C . ARG A 1 69 ? -13.129 -2.331 12.974 1.00 93.19 69 ARG A C 1
ATOM 562 O O . ARG A 1 69 ? -13.054 -3.432 13.509 1.00 93.19 69 ARG A O 1
ATOM 569 N N . LYS A 1 70 ? -13.819 -2.140 11.845 1.00 94.56 70 LYS A N 1
ATOM 570 C CA . LYS A 1 70 ? -14.438 -3.219 11.059 1.00 94.56 70 LYS A CA 1
ATOM 571 C C . LYS A 1 70 ? -13.418 -4.035 10.261 1.00 94.56 70 LYS A C 1
ATOM 573 O O . LYS A 1 70 ? -13.691 -5.179 9.917 1.00 94.56 70 LYS A O 1
ATOM 578 N N . LEU A 1 71 ? -12.242 -3.481 9.955 1.00 96.38 71 LEU A N 1
ATOM 579 C CA . LEU A 1 71 ? -11.274 -4.122 9.059 1.00 96.38 71 LEU A CA 1
ATOM 580 C C . LEU A 1 71 ? -10.868 -5.545 9.485 1.00 96.38 71 LEU A C 1
ATOM 582 O O . LEU A 1 71 ? -10.848 -6.406 8.608 1.00 96.38 71 LEU A O 1
ATOM 586 N N . PRO A 1 72 ? -10.607 -5.859 10.773 1.00 95.81 72 PRO A N 1
ATOM 587 C CA . PRO A 1 72 ? -10.232 -7.213 11.177 1.00 95.81 72 PRO A CA 1
ATOM 588 C C . PRO A 1 72 ? -11.313 -8.261 10.889 1.00 95.81 72 PRO A C 1
ATOM 590 O O . PRO A 1 72 ? -10.982 -9.391 10.541 1.00 95.81 72 PRO A O 1
ATOM 593 N N . SER A 1 73 ? -12.600 -7.904 10.993 1.00 94.69 73 SER A N 1
ATOM 594 C CA . SER A 1 73 ? -13.698 -8.828 10.674 1.00 94.69 73 SER A CA 1
ATOM 595 C C . SER A 1 73 ? -13.967 -8.928 9.172 1.00 94.69 73 SER A C 1
ATOM 597 O O . SER A 1 73 ? -14.423 -9.965 8.700 1.00 94.69 73 SER A O 1
ATOM 599 N N . MET A 1 74 ? -13.657 -7.881 8.406 1.00 96.81 74 MET A N 1
ATOM 600 C CA . MET A 1 74 ? -13.778 -7.873 6.943 1.00 96.81 74 MET A CA 1
ATOM 601 C C . MET A 1 74 ? -12.605 -8.568 6.234 1.00 96.81 74 MET A C 1
ATOM 603 O O . MET A 1 74 ? -12.730 -8.945 5.069 1.00 96.81 74 MET A O 1
ATOM 607 N N . LEU A 1 75 ? -11.461 -8.701 6.909 1.00 96.81 75 LEU A N 1
ATOM 608 C CA . LEU A 1 75 ? -10.194 -9.179 6.353 1.00 96.81 75 LEU A CA 1
ATOM 609 C C . LEU A 1 75 ? -9.632 -10.372 7.147 1.00 96.81 75 LEU A C 1
ATOM 611 O O . LEU A 1 75 ? -8.456 -10.390 7.485 1.00 96.81 75 LEU A O 1
ATOM 615 N N . THR A 1 76 ? -10.446 -11.395 7.418 1.00 95.19 76 THR A N 1
ATOM 616 C CA . THR A 1 76 ? -10.073 -12.571 8.242 1.00 95.19 76 THR A CA 1
ATOM 617 C C . THR A 1 76 ? -8.889 -13.394 7.703 1.00 95.19 76 THR A C 1
ATOM 619 O O . THR A 1 76 ? -8.177 -14.070 8.455 1.00 95.19 76 THR A O 1
ATOM 622 N N . ASP A 1 77 ? -8.650 -13.333 6.393 1.00 94.00 77 ASP A N 1
ATOM 623 C CA . ASP A 1 77 ? -7.522 -13.998 5.726 1.00 94.00 77 ASP A CA 1
ATOM 624 C C . ASP A 1 77 ? -6.242 -13.155 5.703 1.00 94.00 77 ASP A C 1
ATOM 626 O O . ASP A 1 77 ? -5.199 -13.605 5.224 1.00 94.00 77 ASP A O 1
ATOM 630 N N . TYR A 1 78 ? -6.300 -11.956 6.274 1.00 95.44 78 TYR A N 1
ATOM 631 C CA . TYR A 1 78 ? -5.204 -11.007 6.353 1.00 95.44 78 TYR A CA 1
ATOM 632 C C . TYR A 1 78 ? -4.961 -10.624 7.805 1.00 95.44 78 TYR A C 1
ATOM 634 O O . TYR A 1 78 ? -5.796 -10.819 8.685 1.00 95.44 78 TYR A O 1
ATOM 642 N N . ASN A 1 79 ? -3.796 -10.052 8.053 1.00 95.25 79 ASN A N 1
ATOM 643 C CA . ASN A 1 79 ? -3.523 -9.412 9.324 1.00 95.25 79 ASN A CA 1
ATOM 644 C C . ASN A 1 79 ? -3.750 -7.907 9.178 1.00 95.25 79 ASN A C 1
ATOM 646 O O . ASN A 1 79 ? -3.419 -7.312 8.151 1.00 95.25 79 ASN A O 1
ATOM 650 N N . VAL A 1 80 ? -4.321 -7.290 10.206 1.00 96.38 80 VAL A N 1
ATOM 651 C CA . VAL A 1 80 ? -4.598 -5.854 10.231 1.00 96.38 80 VAL A CA 1
ATOM 652 C C . VAL A 1 80 ? -4.016 -5.284 11.511 1.00 96.38 80 VAL A C 1
ATOM 654 O O . VAL A 1 80 ? -4.280 -5.810 12.591 1.00 96.38 80 VAL A O 1
ATOM 657 N N . GLY A 1 81 ? -3.241 -4.214 11.388 1.00 95.50 81 GLY A N 1
ATOM 658 C CA . GLY A 1 81 ? -2.637 -3.542 12.529 1.00 95.50 81 GLY A CA 1
ATOM 659 C C . GLY A 1 81 ? -2.440 -2.054 12.294 1.00 95.50 81 GLY A C 1
ATOM 660 O O . GLY A 1 81 ? -2.729 -1.514 11.222 1.00 95.50 81 GLY A O 1
ATOM 661 N N . ARG A 1 82 ? -1.936 -1.382 13.321 1.00 94.38 82 ARG A N 1
ATOM 662 C CA . ARG A 1 82 ? -1.579 0.033 13.290 1.00 94.38 82 ARG A CA 1
ATOM 663 C C . ARG A 1 82 ? -0.159 0.232 13.770 1.00 94.38 82 ARG A C 1
ATOM 665 O O . ARG A 1 82 ? 0.290 -0.486 14.655 1.00 94.38 82 ARG A O 1
ATOM 672 N N . PHE A 1 83 ? 0.508 1.240 13.236 1.00 95.44 83 PHE A N 1
ATOM 673 C CA . PHE A 1 83 ? 1.863 1.598 13.624 1.00 95.44 83 PHE A CA 1
ATOM 674 C C . PHE A 1 83 ? 1.933 3.087 13.948 1.00 95.44 83 PHE A C 1
ATOM 676 O O . PHE A 1 83 ? 1.486 3.913 13.151 1.00 95.44 83 PHE A O 1
ATOM 683 N N . ASP A 1 84 ? 2.477 3.416 15.116 1.00 93.94 84 ASP A N 1
ATOM 684 C CA . ASP A 1 84 ? 2.675 4.798 15.543 1.00 93.94 84 ASP A CA 1
ATOM 685 C C . ASP A 1 84 ? 4.038 5.297 15.056 1.00 93.94 84 ASP A C 1
ATOM 687 O O . ASP A 1 84 ? 5.093 4.862 15.523 1.00 93.94 84 ASP A O 1
ATOM 691 N N . CYS A 1 85 ? 4.035 6.221 14.101 1.00 94.50 85 CYS A N 1
ATOM 692 C CA . CYS A 1 85 ? 5.282 6.776 13.587 1.00 94.50 85 CYS A CA 1
ATOM 693 C C . CYS A 1 85 ? 5.986 7.688 14.598 1.00 94.50 85 CYS A C 1
ATOM 695 O O . CYS A 1 85 ? 7.177 7.938 14.431 1.00 94.50 85 CYS A O 1
ATOM 697 N N . LEU A 1 86 ? 5.306 8.183 15.641 1.00 93.19 86 LEU A N 1
ATOM 698 C CA . LEU A 1 86 ? 5.965 8.971 16.686 1.00 93.19 86 LEU A CA 1
ATOM 699 C C . LEU A 1 86 ? 6.812 8.094 17.613 1.00 93.19 86 LEU A C 1
ATOM 701 O O . LEU A 1 86 ? 7.826 8.570 18.119 1.00 93.19 86 LEU A O 1
ATOM 705 N N . SER A 1 87 ? 6.443 6.823 17.812 1.00 93.62 87 SER A N 1
ATOM 706 C CA . SER A 1 87 ? 7.232 5.911 18.650 1.00 93.62 87 SER A CA 1
ATOM 707 C C . SER A 1 87 ? 8.516 5.435 17.969 1.00 93.62 87 SER A C 1
ATOM 709 O O . SER A 1 87 ? 9.520 5.244 18.647 1.00 93.62 87 SER A O 1
ATOM 711 N N . SER A 1 88 ? 8.496 5.281 16.640 1.00 94.69 88 SER A N 1
ATOM 712 C CA . SER A 1 88 ? 9.651 4.853 15.834 1.00 94.69 88 SER A CA 1
ATOM 713 C C . SER A 1 88 ? 9.703 5.613 14.496 1.00 94.69 88 SER A C 1
ATOM 715 O O . SER A 1 88 ? 9.337 5.058 13.455 1.00 94.69 88 SER A O 1
ATOM 717 N N . PRO A 1 89 ? 10.176 6.876 14.476 1.00 94.12 89 PRO A N 1
ATOM 718 C CA . PRO A 1 89 ? 10.149 7.719 13.273 1.00 94.12 89 PRO A CA 1
ATOM 719 C C . PRO A 1 89 ? 10.958 7.162 12.100 1.00 94.12 89 PRO A C 1
ATOM 721 O O . PRO A 1 89 ? 10.548 7.293 10.948 1.00 94.12 89 PRO A O 1
ATOM 724 N N . ASN A 1 90 ? 12.082 6.502 12.391 1.00 95.12 90 ASN A N 1
ATOM 725 C CA . ASN A 1 90 ? 12.976 5.953 11.370 1.00 95.12 90 ASN A CA 1
ATOM 726 C C . ASN A 1 90 ? 12.275 4.909 10.499 1.00 95.12 90 ASN A C 1
ATOM 728 O O . ASN A 1 90 ? 12.396 4.963 9.284 1.00 95.12 90 ASN A O 1
ATOM 732 N N . VAL A 1 91 ? 11.444 4.048 11.092 1.00 94.31 91 VAL A N 1
ATOM 733 C CA . VAL A 1 91 ? 10.655 3.055 10.348 1.00 94.31 91 VAL A CA 1
ATOM 734 C C . VAL A 1 91 ? 9.782 3.718 9.282 1.00 94.31 91 VAL A C 1
ATOM 736 O O . VAL A 1 91 ? 9.695 3.234 8.155 1.00 94.31 91 VAL A O 1
ATOM 739 N N . CYS A 1 92 ? 9.132 4.828 9.630 1.00 94.94 92 CYS A N 1
ATOM 740 C CA . CYS A 1 92 ? 8.268 5.552 8.706 1.00 94.94 92 CYS A CA 1
ATOM 741 C C . CYS A 1 92 ? 9.072 6.342 7.668 1.00 94.94 92 CYS A C 1
ATOM 743 O O . CYS A 1 92 ? 8.664 6.392 6.511 1.00 94.94 92 CYS A O 1
ATOM 745 N N . ASN A 1 93 ? 10.224 6.901 8.046 1.00 94.75 93 ASN A N 1
ATOM 746 C CA . ASN A 1 93 ? 11.132 7.579 7.117 1.00 94.75 93 ASN A CA 1
ATOM 747 C C . ASN A 1 93 ? 11.719 6.609 6.079 1.00 94.75 93 ASN A C 1
ATOM 749 O O . ASN A 1 93 ? 11.727 6.929 4.894 1.00 94.75 93 ASN A O 1
ATOM 753 N N . ASP A 1 94 ? 12.128 5.412 6.502 1.00 93.31 94 ASP A N 1
ATOM 754 C CA . ASP A 1 94 ? 12.676 4.363 5.630 1.00 93.31 94 ASP A CA 1
ATOM 755 C C . ASP A 1 94 ? 11.624 3.802 4.663 1.00 93.31 94 ASP A C 1
ATOM 757 O O . ASP A 1 94 ? 11.946 3.311 3.582 1.00 93.31 94 ASP A O 1
ATOM 761 N N . LEU A 1 95 ? 10.348 3.872 5.048 1.00 93.50 95 LEU A N 1
ATOM 762 C CA . LEU A 1 95 ? 9.204 3.564 4.189 1.00 93.50 95 LEU A CA 1
ATOM 763 C C . LEU A 1 95 ? 8.701 4.788 3.409 1.00 93.50 95 LEU A C 1
ATOM 765 O O . LEU A 1 95 ? 7.707 4.675 2.700 1.00 93.50 95 LEU A O 1
ATOM 769 N N . TYR A 1 96 ? 9.357 5.944 3.531 1.00 95.25 96 TYR A N 1
ATOM 770 C CA . TYR A 1 96 ? 8.988 7.199 2.872 1.00 95.25 96 TYR A CA 1
ATOM 771 C C . TYR A 1 96 ? 7.561 7.699 3.190 1.00 95.25 96 TYR A C 1
ATOM 773 O O . TYR A 1 96 ? 6.872 8.293 2.357 1.00 95.25 96 TYR A O 1
ATOM 781 N N . ILE A 1 97 ? 7.102 7.485 4.424 1.00 94.50 97 ILE A N 1
ATOM 782 C CA . ILE A 1 97 ? 5.775 7.888 4.907 1.00 94.50 97 ILE A CA 1
ATOM 783 C C . ILE A 1 97 ? 5.824 9.325 5.440 1.00 94.50 97 ILE A C 1
ATOM 785 O O . ILE A 1 97 ? 5.916 9.572 6.645 1.00 94.50 97 ILE A O 1
ATOM 789 N N . PHE A 1 98 ? 5.725 10.296 4.534 1.00 89.00 98 PHE A N 1
ATOM 790 C CA . PHE A 1 98 ? 5.750 11.721 4.894 1.00 89.00 98 PHE A CA 1
ATOM 791 C C . PHE A 1 98 ? 4.368 12.311 5.189 1.00 89.00 98 PHE A C 1
ATOM 793 O O . PHE A 1 98 ? 4.254 13.303 5.908 1.00 89.00 98 PHE A O 1
ATOM 800 N N . LYS A 1 99 ? 3.304 11.689 4.675 1.00 89.50 99 LYS A N 1
ATOM 801 C CA . LYS A 1 99 ? 1.917 12.092 4.917 1.00 89.50 99 LYS A CA 1
ATOM 802 C C . LYS A 1 99 ? 1.207 11.018 5.731 1.00 89.50 99 LYS A C 1
ATOM 804 O O . LYS A 1 99 ? 1.188 9.861 5.325 1.00 89.50 99 LYS A O 1
ATOM 809 N N . LYS A 1 100 ? 0.610 11.417 6.854 1.00 90.31 100 LYS A N 1
ATOM 810 C CA . LYS A 1 100 ? -0.219 10.551 7.700 1.00 90.31 100 LYS A CA 1
ATOM 811 C C . LYS A 1 100 ? -1.668 11.062 7.762 1.00 90.31 100 LYS A C 1
ATOM 813 O O . LYS A 1 100 ? -1.873 12.271 7.626 1.00 90.31 100 LYS A O 1
ATOM 818 N N . PRO A 1 101 ? -2.649 10.177 8.004 1.00 92.69 101 PRO A N 1
ATOM 819 C CA . PRO A 1 101 ? -2.496 8.720 8.065 1.00 92.69 101 PRO A CA 1
ATOM 820 C C . PRO A 1 101 ? -2.176 8.107 6.694 1.00 92.69 101 PRO A C 1
ATOM 822 O O . PRO A 1 101 ? -2.554 8.651 5.654 1.00 92.69 101 PRO A O 1
ATOM 825 N N . ALA A 1 102 ? -1.476 6.973 6.703 1.00 94.56 102 ALA A N 1
ATOM 826 C CA . ALA A 1 102 ? -1.152 6.192 5.513 1.00 94.56 102 ALA A CA 1
ATOM 827 C C . ALA A 1 102 ? -1.499 4.718 5.727 1.00 94.56 102 ALA A C 1
ATOM 829 O O . ALA A 1 102 ? -1.352 4.182 6.823 1.00 94.56 102 ALA A O 1
ATOM 830 N N . PHE A 1 103 ? -1.929 4.046 4.665 1.00 96.88 103 PHE A N 1
ATOM 831 C CA . PHE A 1 103 ? -2.224 2.619 4.686 1.00 96.88 103 PHE A CA 1
ATOM 832 C C . PHE A 1 103 ? -1.295 1.916 3.712 1.00 96.88 103 PHE A C 1
ATOM 834 O O . PHE A 1 103 ? -1.273 2.246 2.524 1.00 96.88 103 PHE A O 1
ATOM 841 N N . ILE A 1 104 ? -0.545 0.943 4.218 1.00 97.62 104 ILE A N 1
ATOM 842 C CA . ILE A 1 104 ? 0.353 0.124 3.410 1.00 97.62 104 ILE A CA 1
ATOM 843 C C . ILE A 1 104 ? -0.109 -1.323 3.487 1.00 97.62 104 ILE A C 1
ATOM 845 O O . ILE A 1 104 ? -0.310 -1.878 4.569 1.00 97.62 104 ILE A O 1
ATOM 849 N N . LEU A 1 105 ? -0.255 -1.933 2.317 1.00 97.62 105 LEU A N 1
ATOM 850 C CA . LEU A 1 105 ? -0.466 -3.361 2.164 1.00 97.62 105 LEU A CA 1
ATOM 851 C C . LEU A 1 105 ? 0.883 -4.039 1.943 1.00 97.62 105 LEU A C 1
ATOM 853 O O . LEU A 1 105 ? 1.449 -3.952 0.855 1.00 97.62 105 LEU A O 1
ATOM 857 N N . PHE A 1 106 ? 1.378 -4.734 2.960 1.00 95.94 106 PHE A N 1
ATOM 858 C CA . PHE A 1 106 ? 2.516 -5.638 2.853 1.00 95.94 106 PHE A CA 1
ATOM 859 C C . PHE A 1 106 ? 2.036 -6.982 2.319 1.00 95.94 106 PHE A C 1
ATOM 861 O O . PHE A 1 106 ? 1.237 -7.689 2.939 1.00 95.94 106 PHE A O 1
ATOM 868 N N . LYS A 1 107 ? 2.514 -7.328 1.133 1.00 93.38 107 LYS A N 1
ATOM 869 C CA . LYS A 1 107 ? 2.081 -8.499 0.384 1.00 93.38 107 LYS A CA 1
ATOM 870 C C . LYS A 1 107 ? 2.879 -9.726 0.770 1.00 93.38 107 LYS A C 1
ATOM 872 O O . LYS A 1 107 ? 4.021 -9.642 1.213 1.00 93.38 107 LYS A O 1
ATOM 877 N N . ARG A 1 108 ? 2.314 -10.889 0.456 1.00 88.31 108 ARG A N 1
ATOM 878 C CA . ARG A 1 108 ? 2.994 -12.180 0.618 1.00 88.31 108 ARG A CA 1
ATOM 879 C C . ARG A 1 108 ? 4.286 -12.303 -0.201 1.00 88.31 108 ARG A C 1
ATOM 881 O O . ARG A 1 108 ? 5.111 -13.140 0.106 1.00 88.31 108 ARG A O 1
ATOM 888 N N . SER A 1 109 ? 4.481 -11.493 -1.238 1.00 83.75 109 SER A N 1
ATOM 889 C CA . SER A 1 109 ? 5.731 -11.479 -2.008 1.00 83.75 109 SER A CA 1
ATOM 890 C C . SER A 1 109 ? 6.875 -10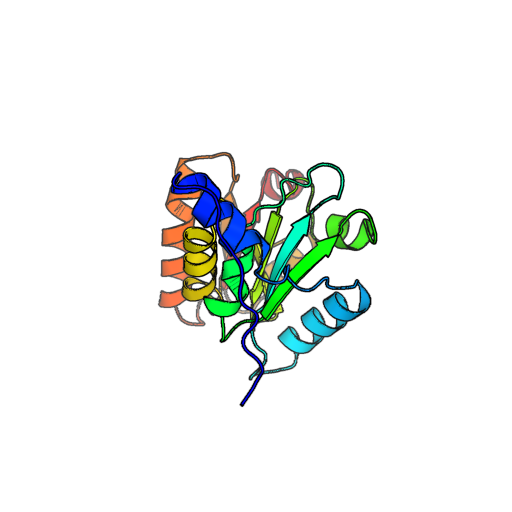.718 -1.318 1.00 83.75 109 SER A C 1
ATOM 892 O O . SER A 1 109 ? 7.926 -10.538 -1.924 1.00 83.75 109 SER A O 1
ATOM 894 N N . GLY A 1 110 ? 6.650 -10.163 -0.121 1.00 85.88 110 GLY A N 1
ATOM 895 C CA . GLY A 1 110 ? 7.577 -9.247 0.552 1.00 85.88 110 GLY A CA 1
ATOM 896 C C . GLY A 1 110 ? 7.559 -7.810 0.009 1.00 85.88 110 GLY A C 1
ATOM 897 O O . GLY A 1 110 ? 8.195 -6.930 0.590 1.00 85.88 110 GLY A O 1
ATOM 898 N N . HIS A 1 111 ? 6.808 -7.559 -1.069 1.00 90.06 111 HIS A N 1
ATOM 899 C CA . HIS A 1 111 ? 6.588 -6.222 -1.634 1.00 90.06 111 HIS A CA 1
ATOM 900 C C . HIS A 1 111 ? 5.464 -5.510 -0.898 1.00 90.06 111 HIS A C 1
ATOM 902 O O . HIS A 1 111 ? 4.688 -6.132 -0.172 1.00 90.06 111 HIS A O 1
ATOM 908 N N . HIS A 1 112 ? 5.346 -4.206 -1.107 1.00 95.00 112 HIS A N 1
ATOM 909 C CA . HIS A 1 112 ? 4.271 -3.421 -0.523 1.00 95.00 112 HIS A CA 1
ATOM 910 C C . HIS A 1 112 ? 3.642 -2.479 -1.548 1.00 95.00 112 HIS A C 1
ATOM 912 O O . HIS A 1 112 ? 4.218 -2.228 -2.608 1.00 95.00 112 HIS A O 1
ATOM 918 N N . GLU A 1 113 ? 2.439 -2.009 -1.232 1.00 96.12 113 GLU A N 1
ATOM 919 C CA . GLU A 1 113 ? 1.734 -0.962 -1.968 1.00 96.12 113 GLU A CA 1
ATOM 920 C C . GLU A 1 113 ? 1.066 0.016 -0.999 1.00 96.12 113 GLU A C 1
ATOM 922 O O . GLU A 1 113 ? 0.462 -0.397 -0.006 1.00 96.12 113 GLU A O 1
ATOM 927 N N . PHE A 1 114 ? 1.115 1.302 -1.337 1.00 96.75 114 PHE A N 1
ATOM 928 C CA . PHE A 1 114 ? 0.349 2.345 -0.663 1.00 96.75 114 PHE A CA 1
ATOM 929 C C . PHE A 1 114 ? -1.099 2.391 -1.162 1.00 96.75 114 PHE A C 1
ATOM 931 O O . PHE A 1 114 ? -1.387 2.228 -2.354 1.00 96.75 114 PHE A O 1
ATOM 938 N N . TYR A 1 115 ? -2.019 2.661 -0.241 1.00 96.81 115 TYR A N 1
ATOM 939 C CA . TYR A 1 115 ? -3.406 2.972 -0.556 1.00 96.81 115 TYR A CA 1
ATOM 940 C C . TYR A 1 115 ? -3.632 4.488 -0.578 1.00 96.81 115 TYR A C 1
ATOM 942 O O . TYR A 1 115 ? -3.410 5.178 0.414 1.00 96.81 115 TYR A O 1
ATOM 950 N N . TYR A 1 116 ? -4.125 4.986 -1.712 1.00 94.44 116 TYR A N 1
ATOM 951 C CA . TYR A 1 116 ? -4.338 6.416 -1.972 1.00 94.44 116 TYR A CA 1
ATOM 952 C C . TYR A 1 116 ? -5.822 6.807 -2.082 1.00 94.44 116 TYR A C 1
ATOM 954 O O . TYR A 1 116 ? -6.139 7.943 -2.427 1.00 94.44 116 TYR A O 1
ATOM 962 N N . GLY A 1 117 ? -6.740 5.860 -1.868 1.00 92.88 117 GLY A N 1
ATOM 963 C CA . GLY A 1 117 ? -8.176 6.090 -2.023 1.00 92.88 117 GLY A CA 1
ATOM 964 C C . GLY A 1 117 ? -8.837 6.702 -0.785 1.00 92.88 117 GLY A C 1
ATOM 965 O O . GLY A 1 117 ? -8.183 7.209 0.127 1.00 92.88 117 GLY A O 1
ATOM 966 N N . ARG A 1 118 ? -10.171 6.641 -0.753 1.00 93.19 118 ARG A N 1
ATOM 967 C CA . ARG A 1 118 ? -10.974 7.102 0.387 1.00 93.19 118 ARG A CA 1
ATOM 968 C C . ARG A 1 118 ? -10.735 6.217 1.605 1.00 93.19 118 ARG A C 1
ATOM 970 O O . ARG A 1 118 ? -10.805 4.998 1.516 1.00 93.19 118 ARG A O 1
ATOM 977 N N . GLN A 1 119 ? -10.527 6.824 2.762 1.00 92.00 119 GLN A N 1
ATOM 978 C CA . GLN A 1 119 ? -10.204 6.100 3.990 1.00 92.00 119 GLN A CA 1
ATOM 979 C C . GLN A 1 119 ? -11.463 5.546 4.673 1.00 92.00 119 GLN A C 1
ATOM 981 O O . GLN A 1 119 ? -11.753 5.871 5.809 1.00 92.00 119 GLN A O 1
ATOM 986 N N . THR A 1 120 ? -12.243 4.732 3.959 1.00 94.12 120 THR A N 1
ATOM 987 C CA . THR A 1 120 ? -13.355 3.969 4.542 1.00 94.12 120 THR A CA 1
ATOM 988 C C . THR A 1 120 ? -12.959 2.503 4.670 1.00 94.12 120 THR A C 1
ATOM 990 O O . THR A 1 120 ? -12.213 1.976 3.839 1.00 94.12 120 THR A O 1
ATOM 993 N N . SER A 1 121 ? -13.489 1.806 5.672 1.00 94.94 121 SER A N 1
ATOM 994 C CA . SER A 1 121 ? -13.249 0.371 5.875 1.00 94.94 121 SER A CA 1
ATOM 995 C C . SER A 1 121 ? -13.592 -0.463 4.637 1.00 94.94 121 SER A C 1
ATOM 997 O O . SER A 1 121 ? -12.846 -1.372 4.282 1.00 94.94 121 SER A O 1
ATOM 999 N N . ASN A 1 122 ? -14.671 -0.118 3.929 1.00 96.62 122 ASN A N 1
ATOM 1000 C CA . ASN A 1 122 ? -15.094 -0.793 2.701 1.00 96.62 122 ASN A CA 1
ATOM 1001 C C . ASN A 1 122 ? -14.114 -0.592 1.545 1.00 96.62 122 ASN A C 1
ATOM 1003 O O . ASN A 1 122 ? -13.715 -1.573 0.913 1.00 96.62 122 ASN A O 1
ATOM 1007 N N . ASP A 1 123 ? -13.726 0.656 1.268 1.00 97.25 123 ASP A N 1
ATOM 1008 C CA . ASP A 1 123 ? -12.823 0.951 0.155 1.00 97.25 123 ASP A CA 1
ATOM 1009 C C . ASP A 1 123 ? -11.425 0.346 0.418 1.00 97.25 123 ASP A C 1
ATOM 1011 O O . ASP A 1 123 ? -10.820 -0.247 -0.480 1.00 97.25 123 ASP A O 1
ATOM 1015 N N . ILE A 1 124 ? -10.937 0.417 1.663 1.00 97.94 124 ILE A N 1
ATOM 1016 C CA . ILE A 1 124 ? -9.661 -0.182 2.081 1.00 97.94 124 ILE A CA 1
ATOM 1017 C C . ILE A 1 124 ? -9.722 -1.714 1.998 1.00 97.94 124 ILE A C 1
ATOM 1019 O O . ILE A 1 124 ? -8.827 -2.338 1.425 1.00 97.94 124 ILE A O 1
ATOM 1023 N N . ALA A 1 125 ? -10.777 -2.346 2.522 1.00 98.06 125 ALA A N 1
ATOM 1024 C CA . ALA A 1 125 ? -10.921 -3.801 2.467 1.00 98.06 125 ALA A CA 1
ATOM 1025 C C . ALA A 1 125 ? -11.062 -4.321 1.029 1.00 98.06 125 ALA A C 1
ATOM 1027 O O . ALA A 1 125 ? -10.567 -5.405 0.716 1.00 98.06 125 ALA A O 1
ATOM 1028 N N . GLY A 1 126 ? -11.726 -3.567 0.146 1.00 97.88 126 GLY A N 1
ATOM 1029 C CA . GLY A 1 126 ? -11.760 -3.853 -1.290 1.00 97.88 126 GLY A CA 1
ATOM 1030 C C . GLY A 1 126 ? -10.358 -3.829 -1.897 1.00 97.88 126 GLY A C 1
ATOM 1031 O O . GLY A 1 126 ? -9.928 -4.809 -2.502 1.00 97.88 126 GLY A O 1
ATOM 1032 N N . PHE A 1 127 ? -9.599 -2.762 -1.635 1.00 97.62 127 PHE A N 1
ATOM 1033 C CA . PHE A 1 127 ? -8.216 -2.649 -2.094 1.00 97.62 127 PHE A CA 1
ATOM 1034 C C . PHE A 1 127 ? -7.331 -3.818 -1.635 1.00 97.62 127 PHE A C 1
ATOM 1036 O O . PHE A 1 127 ? -6.591 -4.368 -2.456 1.00 97.62 127 PHE A O 1
ATOM 1043 N N . VAL A 1 128 ? -7.411 -4.214 -0.359 1.00 97.94 128 VAL A N 1
ATOM 1044 C CA . VAL A 1 128 ? -6.624 -5.335 0.181 1.00 97.94 128 VAL A CA 1
ATOM 1045 C C . VAL A 1 128 ? -6.975 -6.640 -0.523 1.00 97.94 128 VAL A C 1
ATOM 1047 O O . VAL A 1 128 ? -6.077 -7.299 -1.049 1.00 97.94 128 VAL A O 1
ATOM 1050 N N . ARG A 1 129 ? -8.265 -6.995 -0.585 1.00 97.06 129 ARG A N 1
ATOM 1051 C CA . ARG A 1 129 ? -8.719 -8.247 -1.212 1.00 97.06 129 ARG A CA 1
ATOM 1052 C C . ARG A 1 129 ? -8.287 -8.343 -2.668 1.00 97.06 129 ARG A C 1
ATOM 1054 O O . ARG A 1 129 ? -7.803 -9.387 -3.098 1.00 97.06 129 ARG A O 1
ATOM 1061 N N . ASP A 1 130 ? -8.382 -7.238 -3.396 1.00 95.62 130 ASP A N 1
ATOM 1062 C CA . ASP A 1 130 ? -8.034 -7.224 -4.807 1.00 95.62 130 ASP A CA 1
ATOM 1063 C C . ASP A 1 130 ? -6.523 -7.341 -5.033 1.00 95.62 130 ASP A C 1
ATOM 1065 O O . ASP A 1 130 ? -6.107 -7.918 -6.039 1.00 95.62 130 ASP A O 1
ATOM 1069 N N . ASN A 1 131 ? -5.679 -6.786 -4.153 1.00 95.56 131 ASN A N 1
ATOM 1070 C CA . ASN A 1 131 ? -4.273 -6.510 -4.486 1.00 95.56 131 ASN A CA 1
ATOM 1071 C C . ASN A 1 131 ? -3.230 -7.190 -3.602 1.00 95.56 131 ASN A C 1
ATOM 1073 O O . ASN A 1 131 ? -2.051 -7.171 -3.954 1.00 95.56 131 ASN A O 1
ATOM 1077 N N . ALA A 1 132 ? -3.627 -7.864 -2.524 1.00 94.44 132 ALA A N 1
ATOM 1078 C CA . ALA A 1 132 ? -2.690 -8.530 -1.617 1.00 94.44 132 ALA A CA 1
ATOM 1079 C C . ALA A 1 132 ? -1.836 -9.628 -2.277 1.00 94.44 132 ALA A C 1
ATOM 1081 O O . ALA A 1 132 ? -0.762 -9.964 -1.775 1.00 94.44 132 ALA A O 1
ATOM 1082 N N . PHE A 1 133 ? -2.298 -10.150 -3.415 1.00 90.94 133 PHE A N 1
ATOM 1083 C CA . PHE A 1 133 ? -1.604 -11.149 -4.228 1.00 90.94 133 PHE A CA 1
ATOM 1084 C C . PHE A 1 133 ? -1.198 -10.626 -5.615 1.00 90.94 133 PHE A C 1
ATOM 1086 O O . PHE A 1 133 ? -0.774 -11.409 -6.461 1.00 90.94 133 PHE A O 1
ATOM 1093 N N . SER A 1 134 ? -1.338 -9.322 -5.885 1.00 91.31 134 SER A N 1
ATOM 1094 C CA . SER A 1 134 ? -0.878 -8.757 -7.159 1.00 91.31 134 SER A CA 1
ATOM 1095 C C . SER A 1 134 ? 0.657 -8.667 -7.181 1.00 91.31 134 SER A C 1
ATOM 1097 O O . SER A 1 134 ? 1.255 -8.359 -6.143 1.00 91.31 134 SER A O 1
ATOM 1099 N N . PRO A 1 135 ? 1.308 -8.868 -8.342 1.00 92.12 135 PRO A N 1
ATOM 1100 C CA . PRO A 1 135 ? 2.764 -8.794 -8.451 1.00 92.12 135 PRO A CA 1
ATOM 1101 C C . PRO A 1 135 ? 3.307 -7.359 -8.519 1.00 92.12 135 PRO A C 1
ATOM 1103 O O . PRO A 1 135 ? 4.525 -7.192 -8.505 1.00 92.12 135 PRO A O 1
ATOM 1106 N N . LEU A 1 136 ? 2.433 -6.344 -8.583 1.00 94.88 136 LEU A N 1
ATOM 1107 C CA . LEU A 1 136 ? 2.810 -4.928 -8.600 1.00 94.88 136 LEU A CA 1
ATOM 1108 C C . LEU A 1 136 ? 3.616 -4.551 -7.348 1.00 94.88 136 LEU A C 1
ATOM 1110 O O . LEU A 1 136 ? 3.305 -5.007 -6.248 1.00 94.88 136 LEU A O 1
ATOM 1114 N N . ARG A 1 137 ? 4.637 -3.709 -7.488 1.00 93.56 137 ARG A N 1
ATOM 1115 C CA . ARG A 1 137 ? 5.540 -3.353 -6.383 1.00 93.56 137 ARG A CA 1
ATOM 1116 C C . ARG A 1 137 ? 5.705 -1.842 -6.312 1.00 93.56 137 ARG A C 1
ATOM 1118 O O . ARG A 1 137 ? 5.911 -1.213 -7.345 1.00 93.56 137 ARG A O 1
ATOM 1125 N N . THR A 1 138 ? 5.673 -1.260 -5.119 1.00 96.19 138 THR A N 1
ATOM 1126 C CA . THR A 1 138 ? 6.209 0.092 -4.924 1.00 96.19 138 THR A CA 1
ATOM 1127 C C . THR A 1 138 ? 7.734 0.025 -4.963 1.00 96.19 138 THR A C 1
ATOM 1129 O O . THR A 1 138 ? 8.328 -0.758 -4.225 1.00 96.19 138 THR A O 1
ATOM 1132 N N . LEU A 1 139 ? 8.344 0.805 -5.856 1.00 96.06 139 LEU A N 1
ATOM 1133 C CA . LEU A 1 139 ? 9.788 0.886 -6.041 1.00 96.06 139 LEU A CA 1
ATOM 1134 C C . LEU A 1 139 ? 10.325 2.185 -5.445 1.00 96.06 139 LEU A C 1
ATOM 1136 O O . LEU A 1 139 ? 9.733 3.255 -5.593 1.00 96.06 139 LEU A O 1
ATOM 1140 N N . THR A 1 140 ? 11.493 2.071 -4.835 1.00 94.94 140 THR A N 1
ATOM 1141 C CA . THR A 1 140 ? 12.268 3.160 -4.243 1.00 94.94 140 THR A CA 1
ATOM 1142 C C . THR A 1 140 ? 13.655 3.209 -4.894 1.00 94.94 140 THR A C 1
ATOM 1144 O O . THR A 1 140 ? 14.048 2.255 -5.573 1.00 94.94 140 THR A O 1
ATOM 1147 N N . PRO A 1 141 ? 14.456 4.269 -4.687 1.00 94.12 141 PRO A N 1
ATOM 1148 C CA . PRO A 1 141 ? 15.797 4.357 -5.259 1.00 94.12 141 PRO A CA 1
ATOM 1149 C C . PRO A 1 141 ? 16.702 3.160 -4.929 1.00 94.12 141 PRO A C 1
ATOM 1151 O O . PRO A 1 141 ? 17.518 2.774 -5.767 1.00 94.12 141 PRO A O 1
ATOM 1154 N N . SER A 1 142 ? 16.539 2.528 -3.759 1.00 93.06 142 SER A N 1
ATOM 1155 C CA . SER A 1 142 ? 17.333 1.352 -3.380 1.00 93.06 142 SER A CA 1
ATOM 1156 C C . SER A 1 142 ? 17.009 0.100 -4.197 1.00 93.06 142 SER A C 1
ATOM 1158 O O . SER A 1 142 ? 17.830 -0.813 -4.251 1.00 93.06 142 SER A O 1
ATOM 1160 N N . ASP A 1 143 ? 15.850 0.050 -4.856 1.00 93.12 143 ASP A N 1
ATOM 1161 C CA . ASP A 1 143 ? 15.434 -1.098 -5.665 1.00 93.12 143 ASP A CA 1
ATOM 1162 C C . ASP A 1 143 ? 16.017 -1.043 -7.088 1.00 93.12 143 ASP A C 1
ATOM 1164 O O . ASP A 1 143 ? 16.202 -2.078 -7.731 1.00 93.12 143 ASP A O 1
ATOM 1168 N N . PHE A 1 144 ? 16.371 0.146 -7.589 1.00 92.12 144 PHE A N 1
ATOM 1169 C CA . PHE A 1 144 ? 16.795 0.347 -8.981 1.00 92.12 144 PHE A CA 1
ATOM 1170 C C . PHE A 1 144 ? 18.062 -0.404 -9.413 1.00 92.12 144 PHE A C 1
ATOM 1172 O O . PHE A 1 144 ? 18.112 -0.828 -10.571 1.00 92.12 144 PHE A O 1
ATOM 1179 N N . PRO A 1 145 ? 19.074 -0.631 -8.553 1.00 93.38 145 PRO A N 1
ATOM 1180 C CA . PRO A 1 145 ? 20.177 -1.523 -8.895 1.00 93.38 145 PRO A CA 1
ATOM 1181 C C . PRO A 1 145 ? 19.701 -2.929 -9.284 1.00 93.38 145 PRO A C 1
ATOM 1183 O O . PRO A 1 145 ? 20.221 -3.490 -10.243 1.00 93.38 145 PRO A O 1
ATOM 1186 N N . SER A 1 146 ? 18.687 -3.467 -8.591 1.00 91.12 146 SER A N 1
ATOM 1187 C CA . SER A 1 146 ? 18.101 -4.778 -8.909 1.00 91.12 146 SER A CA 1
ATOM 1188 C C . SER A 1 146 ? 17.208 -4.738 -10.148 1.00 91.12 146 SER A C 1
ATOM 1190 O O . SER A 1 146 ? 17.258 -5.646 -10.965 1.00 91.12 146 SER A O 1
ATOM 1192 N N . VAL A 1 147 ? 16.463 -3.647 -10.352 1.00 93.12 147 VAL A N 1
ATOM 1193 C CA . VAL A 1 147 ? 15.631 -3.444 -11.551 1.00 93.12 147 VAL A CA 1
ATOM 1194 C C . VAL A 1 147 ? 16.480 -3.460 -12.825 1.00 93.12 147 VAL A C 1
ATOM 1196 O O . VAL A 1 147 ? 16.067 -4.025 -13.832 1.00 93.12 147 VAL A O 1
ATOM 1199 N N . LYS A 1 148 ? 17.677 -2.860 -12.788 1.00 91.88 148 LYS A N 1
ATOM 1200 C CA . LYS A 1 148 ? 18.588 -2.773 -13.943 1.00 91.88 148 LYS A CA 1
ATOM 1201 C C . LYS A 1 148 ? 19.257 -4.101 -14.301 1.00 91.88 148 LYS A C 1
ATOM 1203 O O . LYS A 1 148 ? 19.707 -4.252 -15.433 1.00 91.88 148 LYS A O 1
ATOM 1208 N N . THR A 1 149 ? 19.376 -5.019 -13.345 1.00 95.12 149 THR A N 1
ATOM 1209 C CA . THR A 1 149 ? 20.071 -6.304 -13.517 1.00 95.12 149 THR A CA 1
ATOM 1210 C C . THR A 1 149 ? 19.123 -7.501 -13.552 1.00 95.12 149 THR A C 1
ATOM 1212 O O . THR A 1 149 ? 19.585 -8.631 -13.709 1.00 95.12 149 THR A O 1
ATOM 1215 N N . ASP A 1 150 ? 17.811 -7.277 -13.422 1.00 94.44 150 ASP A N 1
ATOM 1216 C CA . ASP A 1 150 ? 16.816 -8.343 -13.471 1.00 94.44 150 ASP A CA 1
ATOM 1217 C C . ASP A 1 150 ? 16.782 -8.996 -14.860 1.00 94.44 150 ASP A C 1
ATOM 1219 O O . ASP A 1 150 ? 16.843 -8.343 -15.901 1.00 94.44 150 ASP A O 1
ATOM 1223 N N . SER A 1 151 ? 16.655 -10.319 -14.861 1.00 94.25 151 SER A N 1
ATOM 1224 C CA . SER A 1 151 ? 16.473 -11.130 -16.065 1.00 94.25 151 SER A CA 1
ATOM 1225 C C . SER A 1 151 ? 15.195 -10.801 -16.848 1.00 94.25 151 SER A C 1
ATOM 1227 O O . SER A 1 151 ? 15.125 -11.074 -18.047 1.00 94.25 151 SER A O 1
ATOM 1229 N N . LYS A 1 152 ? 14.175 -10.253 -16.179 1.00 94.31 152 LYS A N 1
ATOM 1230 C CA . LYS A 1 152 ? 12.875 -9.921 -16.760 1.00 94.31 152 LYS A CA 1
ATOM 1231 C C . LYS A 1 152 ? 12.735 -8.413 -16.923 1.00 94.31 152 LYS A C 1
ATOM 1233 O O . LYS A 1 152 ? 13.109 -7.660 -16.021 1.00 94.31 152 LYS A O 1
ATOM 1238 N N . PRO A 1 153 ? 12.121 -7.954 -18.025 1.00 95.31 153 PRO A N 1
ATOM 1239 C CA . PRO A 1 153 ? 11.865 -6.537 -18.216 1.00 95.31 153 PRO A CA 1
ATOM 1240 C C . PRO A 1 153 ? 10.910 -6.001 -17.143 1.00 95.31 153 PRO A C 1
ATOM 1242 O O . PRO A 1 153 ? 10.042 -6.718 -16.639 1.00 95.31 153 PRO A O 1
ATOM 1245 N N . PHE A 1 154 ? 11.050 -4.714 -16.836 1.00 96.12 154 PHE A N 1
ATOM 1246 C CA . PHE A 1 154 ? 10.137 -3.976 -15.971 1.00 96.12 154 PHE A CA 1
ATOM 1247 C C . PHE A 1 154 ? 9.269 -3.021 -16.789 1.00 96.12 154 PHE A C 1
ATOM 1249 O O . PHE A 1 154 ? 9.764 -2.312 -17.663 1.00 96.12 154 PHE A O 1
ATOM 1256 N N . ILE A 1 155 ? 7.987 -2.945 -16.443 1.00 96.56 155 ILE A N 1
ATOM 1257 C CA . ILE A 1 155 ? 7.125 -1.812 -16.775 1.00 96.56 155 ILE A CA 1
ATOM 1258 C C . ILE A 1 155 ? 6.950 -1.006 -15.491 1.00 96.56 155 ILE A C 1
ATOM 1260 O O . ILE A 1 155 ? 6.491 -1.537 -14.475 1.00 96.56 155 ILE A O 1
ATOM 1264 N N . ILE A 1 156 ? 7.343 0.265 -15.530 1.00 97.06 156 ILE A N 1
ATOM 1265 C CA . ILE A 1 156 ? 7.334 1.152 -14.366 1.00 97.06 156 ILE A CA 1
ATOM 1266 C C . ILE A 1 156 ? 6.391 2.321 -14.631 1.00 97.06 156 ILE A C 1
ATOM 1268 O O . ILE A 1 156 ? 6.549 3.028 -15.623 1.00 97.06 156 ILE A O 1
ATOM 1272 N N . ASP A 1 157 ? 5.426 2.513 -13.735 1.00 97.19 157 ASP A N 1
ATOM 1273 C CA . ASP A 1 157 ? 4.559 3.689 -13.702 1.00 97.19 157 ASP A CA 1
ATOM 1274 C C . ASP A 1 157 ? 5.171 4.752 -12.779 1.00 97.19 157 ASP A C 1
ATOM 1276 O O . ASP A 1 157 ? 5.210 4.594 -11.554 1.00 97.19 157 ASP A O 1
ATOM 1280 N N . PHE A 1 158 ? 5.700 5.815 -13.379 1.00 97.12 158 PHE A N 1
ATOM 1281 C CA . PHE A 1 158 ? 6.195 6.992 -12.672 1.00 97.12 158 PHE A CA 1
ATOM 1282 C C . PHE A 1 158 ? 5.026 7.953 -12.485 1.00 97.12 158 PHE A C 1
ATOM 1284 O O . PHE A 1 158 ? 4.596 8.619 -13.428 1.00 97.12 158 PHE A O 1
ATOM 1291 N N . PHE A 1 159 ? 4.492 8.008 -11.269 1.00 97.00 159 PHE A N 1
ATOM 1292 C CA . PHE A 1 159 ? 3.203 8.636 -11.007 1.00 97.00 159 PHE A CA 1
ATOM 1293 C C . PHE A 1 159 ? 3.267 9.641 -9.856 1.00 97.00 159 PHE A C 1
ATOM 1295 O O . PHE A 1 159 ? 4.264 9.774 -9.148 1.00 97.00 159 PHE A O 1
ATOM 1302 N N . SER A 1 160 ? 2.166 10.366 -9.668 1.00 95.94 160 SER A N 1
ATOM 1303 C CA . SER A 1 160 ? 1.927 11.199 -8.493 1.00 95.94 160 SER A CA 1
ATOM 1304 C C . SER A 1 160 ? 0.543 10.891 -7.926 1.00 95.94 160 SER A C 1
ATOM 1306 O O . SER A 1 160 ? -0.421 10.830 -8.698 1.00 95.94 160 SER A O 1
ATOM 1308 N N . PRO A 1 161 ? 0.389 10.772 -6.595 1.00 94.00 161 PRO A N 1
ATOM 1309 C CA . PRO A 1 161 ? -0.911 10.552 -5.970 1.00 94.00 161 PRO A CA 1
ATOM 1310 C C . PRO A 1 161 ? -1.863 11.751 -6.106 1.00 94.00 161 PRO A C 1
ATOM 1312 O O . PRO A 1 161 ? -3.057 11.623 -5.844 1.00 94.00 161 PRO A O 1
ATOM 1315 N N . PHE A 1 162 ? -1.362 12.914 -6.538 1.00 93.50 162 PHE A N 1
ATOM 1316 C CA . PHE A 1 162 ? -2.153 14.128 -6.775 1.00 93.50 162 PHE A CA 1
ATOM 1317 C C . PHE A 1 162 ? -2.504 14.346 -8.252 1.00 93.50 162 PHE A C 1
ATOM 1319 O O . PHE A 1 162 ? -3.071 15.378 -8.601 1.00 93.50 162 PHE A O 1
ATOM 1326 N N . CYS A 1 163 ? -2.167 13.395 -9.123 1.00 95.25 163 CYS A N 1
ATOM 1327 C CA . CYS A 1 163 ? -2.471 13.424 -10.548 1.00 95.25 163 CYS A CA 1
ATOM 1328 C C . CYS A 1 163 ? -3.714 12.556 -10.825 1.00 95.25 163 CYS A C 1
ATOM 1330 O O . CYS A 1 163 ? -3.606 11.327 -10.814 1.00 95.25 163 CYS A O 1
ATOM 1332 N N . PRO A 1 164 ? -4.899 13.137 -11.104 1.00 95.06 164 PRO A N 1
ATOM 1333 C CA . PRO A 1 164 ? -6.112 12.347 -11.320 1.00 95.06 164 PRO A CA 1
ATOM 1334 C C . PRO A 1 164 ? -6.009 11.331 -12.473 1.00 95.06 164 PRO A C 1
ATOM 1336 O O . PRO A 1 164 ? -6.401 10.184 -12.264 1.00 95.06 164 PRO A O 1
ATOM 1339 N N . PRO A 1 165 ? -5.428 11.663 -13.649 1.00 95.94 165 PRO A N 1
ATOM 1340 C CA . PRO A 1 165 ? -5.204 10.668 -14.701 1.00 95.94 165 PRO A CA 1
ATOM 1341 C C . PRO A 1 165 ? -4.338 9.489 -14.240 1.00 95.94 165 PRO A C 1
ATOM 1343 O O . PRO A 1 165 ? -4.653 8.341 -14.540 1.00 95.94 165 PRO A O 1
ATOM 1346 N N . CYS A 1 166 ? -3.295 9.761 -13.454 1.00 95.88 166 CYS A N 1
ATOM 1347 C CA . CYS A 1 166 ? -2.418 8.738 -12.897 1.00 95.88 166 CYS A CA 1
ATOM 1348 C C . CYS A 1 166 ? -3.184 7.816 -11.933 1.00 95.88 166 CYS A C 1
ATOM 1350 O O . CYS A 1 166 ? -3.092 6.591 -12.005 1.00 95.88 166 CYS A O 1
ATOM 1352 N N . MET A 1 167 ? -4.033 8.398 -11.083 1.00 95.88 167 MET A N 1
ATOM 1353 C CA . MET A 1 167 ? -4.881 7.633 -10.169 1.00 95.88 167 MET A CA 1
ATOM 1354 C C . MET A 1 167 ? -5.961 6.813 -10.887 1.00 95.88 167 MET A C 1
ATOM 1356 O O . MET A 1 167 ? -6.344 5.758 -10.384 1.00 95.88 167 MET A O 1
ATOM 1360 N N . HIS A 1 168 ? -6.420 7.244 -12.067 1.00 96.00 168 HIS A N 1
ATOM 1361 C CA . HIS A 1 168 ? -7.292 6.439 -12.930 1.00 96.00 168 HIS A CA 1
ATOM 1362 C C . HIS A 1 168 ? -6.548 5.285 -13.620 1.00 96.00 168 HIS A C 1
ATOM 1364 O O . HIS A 1 168 ? -7.151 4.238 -13.853 1.00 96.00 168 HIS A O 1
ATOM 1370 N N . LEU A 1 169 ? -5.256 5.445 -13.925 1.00 97.00 169 LEU A N 1
ATOM 1371 C CA . LEU A 1 169 ? -4.431 4.396 -14.529 1.00 97.00 169 LEU A CA 1
ATOM 1372 C C . LEU A 1 169 ? -4.083 3.286 -13.531 1.00 97.00 169 LEU A C 1
ATOM 1374 O O . LEU A 1 169 ? -4.118 2.109 -13.889 1.00 97.00 169 LEU A O 1
ATOM 1378 N N . LEU A 1 170 ? -3.779 3.635 -12.280 1.00 95.62 170 LEU A N 1
ATOM 1379 C CA . LEU A 1 170 ? -3.258 2.702 -11.275 1.00 95.62 170 LEU A CA 1
ATOM 1380 C C . LEU A 1 170 ? -4.091 1.401 -11.106 1.00 95.62 170 LEU A C 1
ATOM 1382 O O . LEU A 1 170 ? -3.500 0.317 -11.034 1.00 95.62 170 LEU A O 1
ATOM 1386 N N . PRO A 1 171 ? -5.442 1.421 -11.082 1.00 94.81 171 PRO A N 1
ATOM 1387 C CA . PRO A 1 171 ? -6.251 0.198 -11.078 1.00 94.81 171 PRO A CA 1
ATOM 1388 C C . PRO A 1 171 ? -6.081 -0.670 -12.333 1.00 94.81 171 PRO A C 1
ATOM 1390 O O . PRO A 1 171 ? -6.016 -1.897 -12.222 1.00 94.81 171 PRO A O 1
ATOM 1393 N N . GLU A 1 172 ? -5.987 -0.065 -13.518 1.00 95.88 172 GLU A N 1
ATOM 1394 C CA . GLU A 1 172 ? -5.760 -0.791 -14.773 1.00 95.88 172 GLU A CA 1
ATOM 1395 C C . GLU A 1 172 ? -4.336 -1.350 -14.837 1.00 95.88 172 GLU A C 1
ATOM 1397 O O . GLU A 1 172 ? -4.137 -2.494 -15.249 1.00 95.88 172 GLU A O 1
ATOM 1402 N N . PHE A 1 173 ? -3.360 -0.610 -14.310 1.00 96.50 173 PHE A N 1
ATOM 1403 C CA . PHE A 1 173 ? -1.979 -1.063 -14.178 1.00 96.50 173 PHE A CA 1
ATOM 1404 C C . PHE A 1 173 ? -1.868 -2.301 -13.276 1.00 96.50 173 PHE A C 1
ATOM 1406 O O . PHE A 1 173 ? -1.232 -3.297 -13.633 1.00 96.50 173 PHE A O 1
ATOM 1413 N N .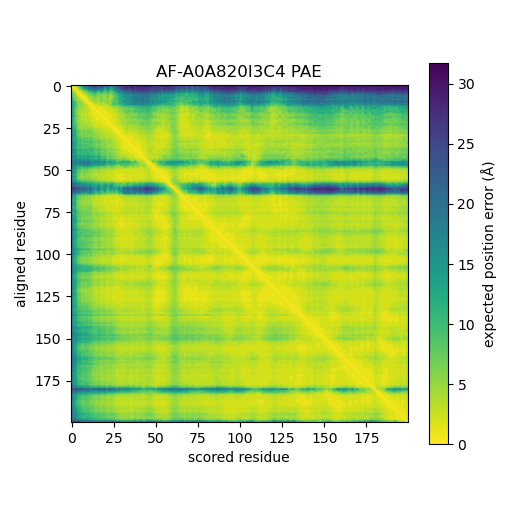 ARG A 1 174 ? -2.596 -2.321 -12.151 1.00 95.06 174 ARG A N 1
ATOM 1414 C CA . ARG A 1 174 ? -2.729 -3.514 -11.296 1.00 95.06 174 ARG A CA 1
ATOM 1415 C C . ARG A 1 174 ? -3.349 -4.690 -12.042 1.00 95.06 174 ARG A C 1
ATOM 1417 O O . ARG A 1 174 ? -2.855 -5.810 -11.910 1.00 95.06 174 ARG A O 1
ATOM 1424 N N . LYS A 1 175 ? -4.417 -4.474 -12.817 1.00 94.81 175 LYS A N 1
ATOM 1425 C CA . LYS A 1 175 ? -5.046 -5.540 -13.619 1.00 94.81 175 LYS A CA 1
ATOM 1426 C C . LYS A 1 175 ? -4.081 -6.096 -14.665 1.00 94.81 175 LYS A C 1
ATOM 1428 O O . LYS A 1 175 ? -4.008 -7.314 -14.809 1.00 94.81 175 LYS A O 1
ATOM 1433 N N . ALA A 1 176 ? -3.322 -5.236 -15.343 1.00 95.25 176 ALA A N 1
ATOM 1434 C CA . ALA A 1 176 ? -2.291 -5.651 -16.291 1.00 95.25 176 ALA A CA 1
ATOM 1435 C C . ALA A 1 176 ? -1.225 -6.515 -15.603 1.00 95.25 176 ALA A C 1
ATOM 1437 O O . ALA A 1 176 ? -0.962 -7.625 -16.066 1.00 95.25 176 ALA A O 1
ATOM 1438 N N . SER A 1 177 ? -0.723 -6.085 -14.439 1.00 94.88 177 SER A N 1
ATOM 1439 C CA . SER A 1 177 ? 0.279 -6.843 -13.676 1.00 94.88 177 SER A CA 1
ATOM 1440 C C . SER A 1 177 ? -0.174 -8.268 -13.337 1.00 94.88 177 SER A C 1
ATOM 1442 O O . SER A 1 177 ? 0.617 -9.201 -13.386 1.00 94.88 177 SER A O 1
ATOM 1444 N N . LYS A 1 178 ? -1.470 -8.470 -13.060 1.00 93.44 178 LYS A N 1
ATOM 1445 C CA . LYS A 1 178 ? -2.044 -9.793 -12.763 1.00 93.44 178 LYS A CA 1
ATOM 1446 C C . LYS A 1 178 ? -2.200 -10.677 -14.006 1.00 93.44 178 LYS A C 1
ATOM 1448 O O . LYS A 1 178 ? -2.265 -11.892 -13.867 1.00 93.44 178 LYS A O 1
ATOM 1453 N N . ARG A 1 179 ? -2.319 -10.087 -15.202 1.00 93.06 179 ARG A N 1
ATOM 1454 C CA . ARG A 1 179 ? -2.597 -10.802 -16.463 1.00 93.06 179 ARG A CA 1
ATOM 1455 C C . ARG A 1 179 ? -1.346 -11.200 -17.232 1.00 93.06 179 ARG A C 1
ATOM 1457 O O . ARG A 1 179 ? -1.371 -12.205 -17.929 1.00 93.06 179 ARG A O 1
ATOM 1464 N N . VAL A 1 180 ? -0.278 -10.411 -17.135 1.00 88.31 180 VAL A N 1
ATOM 1465 C CA . VAL A 1 180 ? 0.939 -10.580 -17.954 1.00 88.31 180 VAL A CA 1
ATOM 1466 C C . VAL A 1 180 ? 1.790 -11.791 -17.518 1.00 88.31 180 VAL A C 1
ATOM 1468 O O . VAL A 1 180 ? 2.824 -12.081 -18.115 1.00 88.31 180 VAL A O 1
ATOM 1471 N N . ASN A 1 181 ? 1.309 -12.587 -16.553 1.00 70.00 181 ASN A N 1
ATOM 1472 C CA . ASN A 1 181 ? 2.026 -13.715 -15.960 1.00 70.00 181 ASN A CA 1
ATOM 1473 C C . ASN A 1 181 ? 3.430 -13.290 -15.486 1.00 70.00 181 ASN A C 1
ATOM 1475 O O . ASN A 1 181 ? 3.752 -12.111 -15.365 1.00 70.00 181 ASN A O 1
ATOM 1479 N N . ASP A 1 182 ? 4.284 -14.262 -15.195 1.00 83.50 182 ASP A N 1
ATOM 1480 C CA . ASP A 1 182 ? 5.623 -14.044 -14.654 1.00 83.50 182 ASP A CA 1
ATOM 1481 C C . ASP A 1 182 ? 6.659 -13.651 -15.739 1.00 83.50 182 ASP A C 1
ATOM 1483 O O . ASP A 1 182 ? 7.838 -13.982 -15.626 1.00 83.50 182 ASP A O 1
ATOM 1487 N N . GLN A 1 183 ? 6.228 -12.991 -16.824 1.00 88.94 183 GLN A N 1
ATOM 1488 C CA . GLN A 1 183 ? 7.089 -12.597 -17.954 1.00 88.94 183 GLN A CA 1
ATOM 1489 C C . GLN A 1 183 ? 7.679 -11.192 -17.801 1.00 88.94 183 GLN A C 1
ATOM 1491 O O . GLN A 1 183 ? 8.767 -10.922 -18.304 1.00 88.94 183 GLN A O 1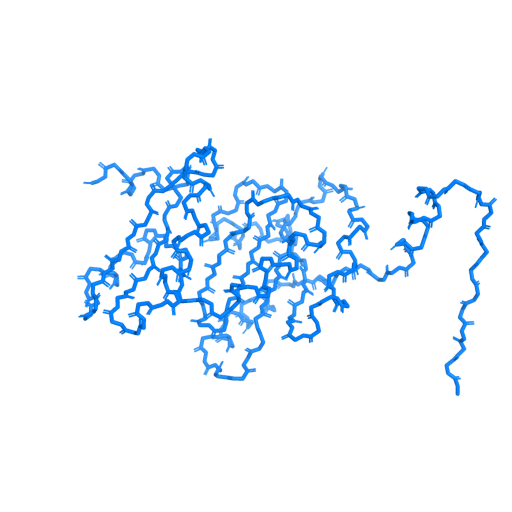
ATOM 1496 N N . VAL A 1 184 ? 6.958 -10.299 -17.123 1.00 94.25 184 VAL A N 1
ATOM 1497 C CA . VAL A 1 184 ? 7.310 -8.884 -16.979 1.00 94.25 184 VAL A CA 1
ATOM 1498 C C . VAL A 1 184 ? 7.049 -8.462 -15.540 1.00 94.25 184 VAL A C 1
ATOM 1500 O O . VAL A 1 184 ? 6.003 -8.779 -14.970 1.00 94.25 184 VAL A O 1
ATOM 1503 N N . ASN A 1 185 ? 7.986 -7.729 -14.951 1.00 95.19 185 ASN A N 1
ATOM 1504 C CA . ASN A 1 185 ? 7.820 -7.145 -13.629 1.00 95.19 185 ASN A CA 1
ATOM 1505 C C . ASN A 1 185 ? 7.074 -5.806 -13.719 1.00 95.19 185 ASN A C 1
ATOM 1507 O O . ASN A 1 185 ? 7.261 -5.035 -14.658 1.00 95.19 185 ASN A O 1
ATOM 1511 N N . PHE A 1 186 ? 6.256 -5.502 -12.713 1.00 96.44 186 PHE A N 1
ATOM 1512 C CA . PHE A 1 186 ? 5.506 -4.249 -12.639 1.00 96.44 186 PHE A CA 1
ATOM 1513 C C . PHE A 1 186 ? 5.909 -3.460 -11.397 1.00 96.44 186 PHE A C 1
ATOM 1515 O O . PHE A 1 186 ? 5.887 -3.995 -10.284 1.00 96.44 186 PHE A O 1
ATOM 1522 N N . GLY A 1 187 ? 6.234 -2.184 -11.587 1.00 96.88 187 GLY A N 1
ATOM 1523 C CA . GLY A 1 187 ? 6.629 -1.276 -10.517 1.00 96.88 187 GLY A CA 1
ATOM 1524 C C . GLY A 1 187 ? 5.905 0.064 -10.583 1.00 96.88 187 GLY A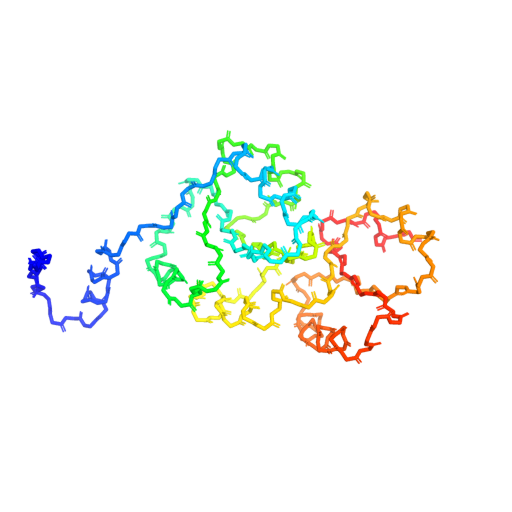 C 1
ATOM 1525 O O . GLY A 1 187 ? 5.555 0.523 -11.663 1.00 96.88 187 GLY A O 1
ATOM 1526 N N . THR A 1 188 ? 5.707 0.710 -9.440 1.00 97.69 188 THR A N 1
ATOM 1527 C CA . THR A 1 188 ? 5.279 2.115 -9.362 1.00 97.69 188 THR A CA 1
ATOM 1528 C C . THR A 1 188 ? 6.318 2.934 -8.616 1.00 97.69 188 THR A C 1
ATOM 1530 O O . THR A 1 188 ? 6.794 2.485 -7.571 1.00 97.69 188 THR A O 1
ATOM 1533 N N . VAL A 1 189 ? 6.599 4.145 -9.082 1.00 97.50 189 VAL A N 1
ATOM 1534 C CA . VAL A 1 189 ? 7.462 5.118 -8.400 1.00 97.50 189 VAL A CA 1
ATOM 1535 C C . VAL A 1 189 ? 6.656 6.380 -8.139 1.00 97.50 189 VAL A C 1
ATOM 1537 O O . VAL A 1 189 ? 6.152 6.997 -9.075 1.00 97.50 189 VAL A O 1
ATOM 1540 N N . ASP A 1 190 ? 6.549 6.772 -6.872 1.00 96.94 190 ASP A N 1
ATOM 1541 C CA . ASP A 1 190 ? 5.921 8.035 -6.493 1.00 96.94 190 ASP A CA 1
ATOM 1542 C C . ASP A 1 190 ? 6.917 9.190 -6.682 1.00 96.94 190 ASP A C 1
ATOM 1544 O O . ASP A 1 190 ? 7.855 9.371 -5.899 1.00 96.94 190 ASP A O 1
ATOM 1548 N N . CYS A 1 191 ? 6.718 9.995 -7.722 1.00 96.69 191 CYS A N 1
ATOM 1549 C CA . CYS A 1 191 ? 7.593 11.118 -8.054 1.00 96.69 191 CYS A CA 1
ATOM 1550 C C . CYS A 1 191 ? 7.476 12.301 -7.088 1.00 96.69 191 CYS A C 1
ATOM 1552 O O . CYS A 1 191 ? 8.337 13.180 -7.102 1.00 96.69 191 CYS A O 1
ATOM 1554 N N . THR A 1 192 ? 6.444 12.334 -6.239 1.00 94.69 192 THR A N 1
ATOM 1555 C CA . THR A 1 192 ? 6.343 13.338 -5.165 1.00 94.69 192 THR A CA 1
ATOM 1556 C C . THR A 1 192 ? 7.283 13.025 -4.006 1.00 94.69 192 THR A C 1
ATOM 1558 O O . THR A 1 192 ? 7.664 13.921 -3.259 1.00 94.69 192 THR A O 1
ATOM 1561 N N . VAL A 1 193 ? 7.695 11.761 -3.899 1.00 95.25 193 VAL A N 1
ATOM 1562 C CA . VAL A 1 193 ? 8.632 11.247 -2.899 1.00 95.25 193 VAL A CA 1
ATOM 1563 C C . VAL A 1 193 ? 10.041 11.125 -3.488 1.00 95.25 193 VAL A C 1
ATOM 1565 O O . VAL A 1 193 ? 11.023 11.524 -2.864 1.00 95.25 193 VAL A O 1
ATOM 1568 N N . HIS A 1 194 ? 10.158 10.595 -4.706 1.00 95.75 194 HIS A N 1
ATOM 1569 C CA . HIS A 1 194 ? 11.429 10.271 -5.357 1.00 95.75 194 HIS A CA 1
ATOM 1570 C C . HIS A 1 194 ? 11.704 11.170 -6.566 1.00 95.75 194 HIS A C 1
ATOM 1572 O O . HIS A 1 194 ? 11.980 10.693 -7.665 1.00 95.75 194 HIS A O 1
ATOM 1578 N N . GLN A 1 195 ? 11.659 12.488 -6.363 1.00 94.88 195 GLN A N 1
ATOM 1579 C CA . GLN A 1 195 ? 11.805 13.474 -7.440 1.00 94.88 195 GLN A CA 1
ATOM 1580 C C . GLN A 1 195 ? 13.070 13.264 -8.287 1.00 94.88 195 GLN A C 1
ATOM 1582 O O . GLN A 1 195 ? 12.997 13.292 -9.512 1.00 94.88 195 GLN A O 1
ATOM 1587 N N . GLN A 1 196 ? 14.217 13.014 -7.645 1.00 93.44 196 GLN A N 1
ATOM 1588 C CA . GLN A 1 196 ? 15.487 12.802 -8.349 1.00 93.44 196 GLN A CA 1
ATOM 1589 C C . GLN A 1 196 ? 15.439 11.592 -9.283 1.00 93.44 196 GLN A C 1
ATOM 1591 O O . GLN A 1 196 ? 15.994 11.642 -10.371 1.00 93.44 196 GLN A O 1
ATOM 1596 N N . LEU A 1 197 ? 14.760 10.519 -8.876 1.00 92.75 197 LEU A N 1
ATOM 1597 C CA . LEU A 1 197 ? 14.638 9.304 -9.673 1.00 92.75 197 LEU A CA 1
ATOM 1598 C C . LEU A 1 197 ? 13.773 9.525 -10.922 1.00 92.75 197 LEU A C 1
ATOM 1600 O O . LEU A 1 197 ? 14.054 8.940 -11.958 1.00 92.75 197 LEU A O 1
ATOM 1604 N N . CYS A 1 198 ? 12.754 10.382 -10.838 1.00 94.25 198 CYS A N 1
ATOM 1605 C CA . CYS A 1 198 ? 11.881 10.704 -11.970 1.00 94.25 198 CYS A CA 1
ATOM 1606 C C . CYS A 1 198 ? 12.463 11.753 -12.934 1.00 94.25 198 CYS A C 1
ATOM 1608 O O . CYS A 1 198 ? 11.870 12.008 -13.977 1.00 94.25 198 CYS A O 1
ATOM 1610 N N . GLN A 1 199 ? 13.570 12.405 -12.566 1.00 92.25 199 GLN A N 1
ATOM 1611 C CA . GLN A 1 199 ? 14.253 13.414 -13.387 1.00 92.25 199 GLN A CA 1
ATOM 1612 C C . GLN A 1 199 ? 15.482 12.873 -14.132 1.00 92.25 199 GLN A C 1
ATOM 1614 O O . GLN A 1 199 ? 16.038 13.593 -14.960 1.00 92.25 199 GLN A O 1
ATOM 1619 N N . GLN A 1 200 ? 15.927 11.660 -13.797 1.00 79.75 200 GLN A N 1
ATOM 1620 C CA . GLN A 1 200 ? 17.026 10.959 -14.469 1.00 79.75 200 GLN A CA 1
ATOM 1621 C C . GLN A 1 200 ? 16.577 10.384 -15.810 1.00 79.75 200 GLN A C 1
ATOM 1623 O O . GLN A 1 200 ? 17.426 10.377 -16.728 1.00 79.75 200 GLN A O 1
#

Sequence (200 aa):
FPRGDSYSITTLNLKEIVTQILSLLPDLSLVTEDHLQKLRNHLKESLVAKPWLIHFFDQTNSEKDLDLRKLPSMLTDYNVGRFDCLSSPNVCNDLYIFKKPAFILFKRSGHHEFYYGRQTSNDIAGFVRDNAFSPLRTLTPSDFPSVKTDSKPFIIDFFSPFCPPCMHLLPEFRKASKRVNDQVNFGTVDCTVHQQLCQQ

Nearest PDB structures (foldseek):
  5ayl-assembly1_A  TM=8.589E-01  e=5.220E-18  Mus musculus
  6eny-assembly1_D  TM=5.332E-01  e=9.446E-08  Homo sapiens
  3uj1-assembly1_A  TM=7.482E-01  e=1.920E-04  Homo sapiens
  4xhm-assembly2_B  TM=7.943E-01  e=1.310E-03  Archaeoglobus fulgidus DSM 4304
  3d6i-assembly2_B  TM=7.019E-01  e=1.312E-02  Saccharomyces cerevisiae

pLDDT: mean 90.55, std 9.35, range [41.69, 98.06]

Solvent-accessible surface area (backbone atoms only — not comparable to full-atom values): 11736 Å² total; per-residue (Å²): 131,83,83,79,84,85,81,88,79,93,63,90,49,67,69,58,45,51,51,54,57,36,66,70,46,64,74,66,47,79,50,50,69,70,55,51,52,51,48,52,51,44,18,61,74,32,76,95,43,63,29,34,41,37,41,36,34,46,85,90,70,66,74,80,62,46,60,50,43,49,38,57,79,76,34,74,80,41,45,60,32,27,32,56,36,77,83,44,49,64,66,32,56,79,68,65,58,83,64,73,75,36,41,38,39,40,18,35,81,48,39,38,42,79,62,86,73,68,95,42,39,66,58,47,50,50,51,46,73,72,44,44,83,42,67,51,27,61,51,55,83,85,46,46,69,54,62,76,68,46,95,46,58,72,52,70,48,80,35,39,99,87,36,67,72,47,60,65,42,51,64,56,52,50,54,48,39,62,67,60,48,97,63,51,46,36,34,35,33,51,38,84,78,40,47,72,72,72,72,109

Radius of gyration: 18.82 Å; Cα contacts (8 Å, |Δi|>4): 264; chains: 1; bounding box: 53×34×47 Å